Protein AF-A0A1Y1Y198-F1 (afdb_monomer_lite)

Sequence (256 aa):
MQSLLALSQEIVDHVCQSLSLPDIIHLALTSRQLYLAVSGSSCWNKVRLTIPQFQVTVSPLSPEYQCSQIDASLAQAFRRGLLANAAPRIRELSFDNTEVTPRCLDVVFEKCTQLRSLSLLHCPQIDIVGLVSFFQKSRAKKRTTLPELHTLRFFGHPTEGEVRRRYAGYVSWLLPALRNALVRYTGNPHFHLDILSEHQSSPALYCRNCGEGRCQECYAGYSIRPIWCDTCQAYENICDHCVPPPVQHYGCLKSS

Secondary structure (DSSP, 8-state):
---GGG--HHHHHHHHHHS-HHHHHHHHHT-HHHHHHHHHSGGGGEEE---TT------S--HHHHHHHHHHHHHHHHHSSHHHHHGGG--EEE-TTS---HHHHHHHHHH-TT--EEEETT-TT--HHHHHHHHHHHHHT--S------EEEE--SS-HHHHHHHTTTTHHHHHHHHHHHHHHHH--TT-EEEE--S--SSPPPB-TTT--B--TTSSTT--EEEEEETTTTEEEEEETTT-PTT---GGG----

pLDDT: mean 72.31, std 14.88, range [32.56, 93.31]

Structure (mmCIF, N/CA/C/O backbone):
data_AF-A0A1Y1Y198-F1
#
_entry.id   AF-A0A1Y1Y198-F1
#
loop_
_atom_site.group_PDB
_atom_site.id
_atom_site.type_symbol
_atom_site.label_atom_id
_atom_site.label_alt_id
_atom_site.label_comp_id
_atom_site.label_asym_id
_atom_site.label_entity_id
_atom_site.label_seq_id
_atom_site.pdbx_PDB_ins_code
_atom_site.Cartn_x
_atom_site.Cartn_y
_atom_site.Cartn_z
_atom_site.occupancy
_atom_site.B_iso_or_equiv
_atom_site.auth_seq_id
_atom_site.auth_comp_id
_atom_site.auth_asym_id
_atom_site.auth_atom_id
_atom_site.pdbx_PDB_model_num
ATOM 1 N N . MET A 1 1 ? -15.966 -16.532 34.625 1.00 54.34 1 MET A N 1
ATOM 2 C CA . MET A 1 1 ? -15.293 -16.032 33.406 1.00 54.34 1 MET A CA 1
ATOM 3 C C . MET A 1 1 ? -15.272 -14.516 33.485 1.00 54.34 1 MET A C 1
ATOM 5 O O . MET A 1 1 ? -16.337 -13.935 33.645 1.00 54.34 1 MET A O 1
ATOM 9 N N . GLN A 1 2 ? -14.098 -13.881 33.471 1.00 66.81 2 GLN A N 1
ATOM 10 C CA . GLN A 1 2 ? -14.034 -12.420 33.364 1.00 66.81 2 GLN A CA 1
ATOM 11 C C . GLN A 1 2 ? -14.522 -12.010 31.971 1.00 66.81 2 GLN A C 1
ATOM 13 O O . GLN A 1 2 ? -14.196 -12.662 30.980 1.00 66.81 2 GLN A O 1
ATOM 18 N N . SER A 1 3 ? -15.359 -10.976 31.910 1.00 83.12 3 SER A N 1
ATOM 19 C CA . SER A 1 3 ? -15.882 -10.472 30.644 1.00 83.12 3 SER A CA 1
ATOM 20 C C . SER A 1 3 ? -14.742 -9.861 29.829 1.00 83.12 3 SER A C 1
ATOM 22 O O . SER A 1 3 ? -14.027 -9.000 30.338 1.00 83.12 3 SER A O 1
ATOM 24 N N . LEU A 1 4 ? -14.612 -10.247 28.555 1.00 74.44 4 LEU A N 1
ATOM 25 C CA . LEU A 1 4 ? -13.706 -9.611 27.579 1.00 74.44 4 LEU A CA 1
ATOM 26 C C . LEU A 1 4 ? -13.925 -8.091 27.469 1.00 74.44 4 LEU A C 1
ATOM 28 O O . LEU A 1 4 ? -13.064 -7.360 26.995 1.00 74.44 4 LEU A O 1
ATOM 32 N N . LEU A 1 5 ? -15.076 -7.610 27.937 1.00 76.62 5 LEU A N 1
ATOM 33 C CA . LEU A 1 5 ? -15.451 -6.202 27.969 1.00 76.62 5 LEU A CA 1
ATOM 34 C C . LEU A 1 5 ? -14.725 -5.396 29.062 1.00 76.62 5 LEU A C 1
ATOM 36 O O . LEU A 1 5 ? -14.788 -4.172 29.046 1.00 76.62 5 LEU A O 1
ATOM 40 N N . ALA A 1 6 ? -14.046 -6.061 30.003 1.00 88.38 6 ALA A N 1
ATOM 41 C CA . ALA A 1 6 ? -13.262 -5.423 31.064 1.00 88.38 6 ALA A CA 1
ATOM 42 C C . ALA A 1 6 ? -11.767 -5.279 30.716 1.00 88.38 6 ALA A C 1
ATOM 44 O O . ALA A 1 6 ? -10.972 -4.898 31.575 1.00 88.38 6 ALA A O 1
ATOM 45 N N . LEU A 1 7 ? -11.367 -5.614 29.484 1.00 88.56 7 LEU A N 1
ATOM 46 C CA . LEU A 1 7 ? -9.981 -5.481 29.046 1.00 88.56 7 LEU A CA 1
ATOM 47 C C . LEU A 1 7 ? -9.575 -4.005 28.955 1.00 88.56 7 LEU A C 1
ATOM 49 O O . LEU A 1 7 ? -10.325 -3.170 28.448 1.00 88.56 7 LEU A O 1
ATOM 53 N N . SER A 1 8 ? -8.365 -3.690 29.418 1.00 93.31 8 SER A N 1
ATOM 54 C CA . SER A 1 8 ? -7.772 -2.370 29.205 1.00 93.31 8 SER A CA 1
ATOM 55 C C . SER A 1 8 ? -7.458 -2.155 27.721 1.00 93.31 8 SER A C 1
ATOM 57 O O . SER A 1 8 ? -7.222 -3.110 26.974 1.00 93.31 8 SER A O 1
ATOM 59 N N . GLN A 1 9 ? -7.409 -0.890 27.292 1.00 90.31 9 GLN A N 1
ATOM 60 C CA . GLN A 1 9 ? -7.066 -0.541 25.909 1.00 90.31 9 GLN A CA 1
ATOM 61 C C . GLN A 1 9 ? -5.689 -1.090 25.501 1.00 90.31 9 GLN A C 1
ATOM 63 O O . GLN A 1 9 ? -5.518 -1.525 24.369 1.00 90.31 9 GLN A O 1
ATOM 68 N N . GLU A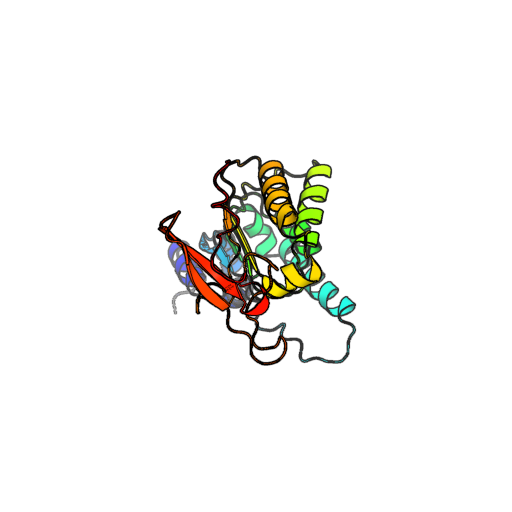 1 10 ? -4.731 -1.143 26.429 1.00 91.75 10 GLU A N 1
ATOM 69 C CA . GLU A 1 10 ? -3.397 -1.712 26.194 1.00 91.75 10 GLU A CA 1
ATOM 70 C C . GLU A 1 10 ? -3.452 -3.198 25.815 1.00 91.75 10 GLU A C 1
ATOM 72 O O . GLU A 1 10 ? -2.758 -3.628 24.895 1.00 91.75 10 GLU A O 1
ATOM 77 N N . ILE A 1 11 ? -4.309 -3.985 26.475 1.00 91.25 11 ILE A N 1
ATOM 78 C CA . ILE A 1 11 ? -4.470 -5.408 26.151 1.00 91.25 11 ILE A CA 1
ATOM 79 C C . ILE A 1 11 ? -5.160 -5.564 24.794 1.00 91.25 11 ILE A C 1
ATOM 81 O O . ILE A 1 11 ? -4.746 -6.399 23.993 1.00 91.25 11 ILE A O 1
ATOM 85 N N . VAL A 1 12 ? -6.180 -4.746 24.508 1.00 89.00 12 VAL A N 1
ATOM 86 C CA . VAL A 1 12 ? -6.853 -4.744 23.197 1.00 89.00 12 VAL A CA 1
ATOM 87 C C . VAL A 1 12 ? -5.857 -4.428 22.083 1.00 89.00 12 VAL A C 1
ATOM 89 O O . VAL A 1 12 ? -5.836 -5.130 21.074 1.00 89.00 12 VAL A O 1
ATOM 92 N N . ASP A 1 13 ? -4.999 -3.427 22.278 1.00 87.25 13 ASP A N 1
ATOM 93 C CA . ASP A 1 13 ? -3.946 -3.064 21.331 1.00 87.25 13 ASP A CA 1
ATOM 94 C C . ASP A 1 13 ? -2.967 -4.226 21.120 1.00 87.25 13 ASP A C 1
ATOM 96 O O . ASP A 1 13 ? -2.661 -4.565 19.974 1.00 87.25 13 ASP A O 1
ATOM 100 N N . HIS A 1 14 ? -2.531 -4.885 22.198 1.00 87.75 14 HIS A N 1
ATOM 101 C CA . HIS A 1 14 ? -1.600 -6.008 22.112 1.00 87.75 14 HIS A CA 1
ATOM 102 C C . HIS A 1 14 ? -2.205 -7.223 21.389 1.00 87.75 14 HIS A C 1
ATOM 104 O O . HIS A 1 14 ? -1.517 -7.865 20.592 1.00 87.75 14 HIS A O 1
ATOM 110 N N . VAL A 1 15 ? -3.490 -7.511 21.620 1.00 87.44 15 VAL A N 1
ATOM 111 C CA . VAL A 1 15 ? -4.230 -8.559 20.901 1.00 87.44 15 VAL A CA 1
ATOM 112 C C . VAL A 1 15 ? -4.396 -8.183 19.431 1.00 87.44 15 VAL A C 1
ATOM 114 O O . VAL A 1 15 ? -4.137 -8.998 18.558 1.00 87.44 15 VAL A O 1
ATOM 117 N N . CYS A 1 16 ? -4.771 -6.943 19.114 1.00 85.62 16 CYS A N 1
ATOM 118 C CA . CYS A 1 16 ? -4.945 -6.537 17.719 1.00 85.62 16 CYS A CA 1
ATOM 119 C C . CYS A 1 16 ? -3.632 -6.594 16.926 1.00 85.62 16 CYS A C 1
ATOM 121 O O . CYS A 1 16 ? -3.652 -6.907 15.743 1.00 85.62 16 CYS A O 1
ATOM 123 N N . GLN A 1 17 ? -2.485 -6.339 17.560 1.00 85.31 17 GLN A N 1
ATOM 124 C CA . GLN A 1 17 ? -1.175 -6.447 16.909 1.00 85.31 17 GLN A CA 1
ATOM 125 C C . GLN A 1 17 ? -0.781 -7.886 16.539 1.00 85.31 17 GLN A C 1
ATOM 127 O O . GLN A 1 17 ? 0.053 -8.064 15.652 1.00 85.31 17 GLN A O 1
ATOM 132 N N . SER A 1 18 ? -1.349 -8.902 17.198 1.00 85.19 18 SER A N 1
ATOM 133 C CA . SER A 1 18 ? -1.086 -10.314 16.885 1.00 85.19 18 SER A CA 1
ATOM 134 C C . SER A 1 18 ? -2.083 -10.920 15.895 1.00 85.19 18 SER A C 1
ATOM 136 O O . SER A 1 18 ? -1.858 -12.027 15.407 1.00 85.19 18 SER A O 1
ATOM 138 N N . LEU A 1 19 ? -3.166 -10.205 15.582 1.00 81.25 19 LEU A N 1
ATOM 139 C CA . LEU A 1 19 ? -4.240 -10.664 14.709 1.00 81.25 19 LEU A CA 1
ATOM 140 C C . LEU A 1 19 ? -4.067 -10.170 13.269 1.00 81.25 19 LEU A C 1
ATOM 142 O O . LEU A 1 19 ? -3.530 -9.091 13.010 1.00 81.25 19 LEU A O 1
ATOM 146 N N . SER A 1 20 ? -4.566 -10.952 12.308 1.00 78.12 20 SER A N 1
ATOM 147 C CA . SER A 1 20 ? -4.692 -10.481 10.929 1.00 78.12 20 SER A CA 1
ATOM 148 C C . SER A 1 20 ? -5.812 -9.441 10.824 1.00 78.12 20 SER A C 1
ATOM 150 O O . SER A 1 20 ? -6.724 -9.408 11.648 1.00 78.12 20 SER A O 1
ATOM 152 N N . LEU A 1 21 ? -5.794 -8.585 9.799 1.00 74.56 21 LEU A N 1
ATOM 153 C CA . LEU A 1 21 ? -6.854 -7.587 9.640 1.00 74.56 21 LEU A CA 1
ATOM 154 C C . LEU A 1 21 ? -8.271 -8.199 9.542 1.00 74.56 21 LEU A C 1
ATOM 156 O O . LEU A 1 21 ? -9.171 -7.657 10.189 1.00 74.56 21 LEU A O 1
ATOM 160 N N . PRO A 1 22 ? -8.504 -9.309 8.809 1.00 70.75 22 PRO A N 1
ATOM 161 C CA . PRO A 1 22 ? -9.776 -10.026 8.877 1.00 70.75 22 PRO A CA 1
ATOM 162 C C . PRO A 1 22 ? -10.177 -10.403 10.307 1.00 70.75 22 PRO A C 1
ATOM 164 O O . PRO A 1 22 ? -11.319 -10.164 10.696 1.00 70.75 22 PRO A O 1
ATOM 167 N N . ASP A 1 23 ? -9.241 -10.909 11.112 1.00 79.75 23 ASP A N 1
ATOM 168 C CA . ASP A 1 23 ? -9.509 -11.307 12.499 1.00 79.75 23 ASP A CA 1
ATOM 169 C C . ASP A 1 23 ? -9.814 -10.101 13.396 1.00 79.75 23 ASP A C 1
ATOM 171 O O . ASP A 1 23 ? -10.716 -10.170 14.226 1.00 79.75 23 ASP A O 1
ATOM 175 N N . ILE A 1 24 ? -9.128 -8.968 13.199 1.00 79.12 24 ILE A N 1
ATOM 176 C CA . ILE A 1 24 ? -9.417 -7.704 13.901 1.00 79.12 24 ILE A CA 1
ATOM 177 C C . ILE A 1 24 ? -10.834 -7.224 13.567 1.00 79.12 24 ILE A C 1
ATOM 179 O O . ILE A 1 24 ? -11.577 -6.798 14.453 1.00 79.12 24 ILE A O 1
ATOM 183 N N . ILE A 1 25 ? -11.230 -7.302 12.293 1.00 74.44 25 ILE A N 1
ATOM 184 C CA . ILE A 1 25 ? -12.582 -6.941 11.856 1.00 74.44 25 ILE A CA 1
ATOM 185 C C . ILE A 1 25 ? -13.603 -7.893 12.484 1.00 74.44 25 ILE A C 1
ATOM 187 O O . ILE A 1 25 ? -14.586 -7.425 13.057 1.00 74.44 25 ILE A O 1
ATOM 191 N N . HIS A 1 26 ? -13.369 -9.206 12.434 1.00 74.56 26 HIS A N 1
ATOM 192 C CA . HIS A 1 26 ? -14.242 -10.191 13.070 1.00 74.56 26 HIS A CA 1
ATOM 193 C C . HIS A 1 26 ? -14.381 -9.935 14.572 1.00 74.56 26 HIS A C 1
ATOM 195 O O . HIS A 1 26 ? -15.505 -9.879 15.070 1.00 74.56 26 HIS A O 1
ATOM 201 N N . LEU A 1 27 ? -13.271 -9.690 15.273 1.00 80.25 27 LEU A N 1
ATOM 202 C CA . LEU A 1 27 ? -13.248 -9.339 16.691 1.00 80.25 27 LEU A CA 1
ATOM 203 C C . LEU A 1 27 ? -14.089 -8.088 16.967 1.00 80.25 27 LEU A C 1
ATOM 205 O O . LEU A 1 27 ? -14.939 -8.105 17.857 1.00 80.25 27 LEU A O 1
ATOM 209 N N . ALA A 1 28 ? -13.911 -7.026 16.180 1.00 78.56 28 ALA A N 1
ATOM 210 C CA . ALA A 1 28 ? -14.682 -5.794 16.316 1.00 78.56 28 ALA A CA 1
ATOM 211 C C . ALA A 1 28 ? -16.188 -6.014 16.095 1.00 78.56 28 ALA A C 1
ATOM 213 O O . ALA A 1 28 ? -17.005 -5.360 16.738 1.00 78.56 28 ALA A O 1
ATOM 214 N N . LEU A 1 29 ? -16.575 -6.942 15.219 1.00 78.38 29 LEU A N 1
ATOM 215 C CA . LEU A 1 29 ? -17.979 -7.248 14.936 1.00 78.38 29 LEU A CA 1
ATOM 216 C C . LEU A 1 29 ? -18.655 -8.103 16.019 1.00 78.38 29 LEU A C 1
ATOM 218 O O . LEU A 1 29 ? -19.883 -8.145 16.062 1.00 78.38 29 LEU A O 1
ATOM 222 N N . THR A 1 30 ? -17.898 -8.744 16.917 1.00 81.38 30 THR A N 1
ATOM 223 C CA . THR A 1 30 ? -18.487 -9.564 17.995 1.00 81.38 30 THR A CA 1
ATOM 224 C C . THR A 1 30 ? -19.269 -8.748 19.027 1.00 81.38 30 THR A C 1
ATOM 226 O O . THR A 1 30 ? -20.206 -9.266 19.633 1.00 81.38 30 THR A O 1
ATOM 229 N N . SER A 1 31 ? -18.918 -7.474 19.251 1.00 87.75 31 SER A N 1
ATOM 230 C CA . SER A 1 31 ? -19.667 -6.594 20.154 1.00 87.75 31 SER A CA 1
ATOM 231 C C . SER A 1 31 ? -19.412 -5.110 19.888 1.00 87.75 31 SER A C 1
ATOM 233 O O . SER A 1 31 ? -18.332 -4.706 19.464 1.00 87.75 31 SER A O 1
ATOM 235 N N . ARG A 1 32 ? -20.387 -4.258 20.232 1.00 81.12 32 ARG A N 1
ATOM 236 C CA . ARG A 1 32 ? -20.261 -2.796 20.102 1.00 81.12 32 ARG A CA 1
ATOM 237 C C . ARG A 1 32 ? -19.111 -2.215 20.933 1.00 81.12 32 ARG A C 1
ATOM 239 O O . ARG A 1 32 ? -18.477 -1.259 20.501 1.00 81.12 32 ARG A O 1
ATOM 246 N N . GLN A 1 33 ? -18.856 -2.749 22.125 1.00 84.25 33 GLN A N 1
ATOM 247 C CA . GLN A 1 33 ? -17.763 -2.265 22.973 1.00 84.25 33 GLN A CA 1
ATOM 248 C C . GLN A 1 33 ? -16.398 -2.625 22.387 1.00 84.25 33 GLN A C 1
ATOM 250 O O . GLN A 1 33 ? -15.539 -1.750 22.317 1.00 84.25 33 GLN A O 1
ATOM 255 N N . LEU A 1 34 ? -16.225 -3.854 21.883 1.00 83.88 34 LEU A N 1
ATOM 256 C CA . LEU A 1 34 ? -15.006 -4.233 21.165 1.00 83.88 34 LEU A CA 1
ATOM 257 C C . LEU A 1 34 ? -14.841 -3.415 19.886 1.00 83.88 34 LEU A C 1
ATOM 259 O O . LEU A 1 34 ? -13.746 -2.934 19.637 1.00 83.88 34 LEU A O 1
ATOM 263 N N . TYR A 1 35 ? -15.910 -3.154 19.129 1.00 82.75 35 TYR A N 1
ATOM 264 C CA . TYR A 1 35 ? -15.858 -2.234 17.989 1.00 82.75 35 TYR A CA 1
ATOM 265 C C . TYR A 1 35 ? -15.289 -0.863 18.378 1.00 82.75 35 TYR A C 1
ATOM 267 O O . TYR A 1 35 ? -14.390 -0.358 17.710 1.00 82.75 35 TYR A O 1
ATOM 275 N N . LEU A 1 36 ? -15.786 -0.264 19.466 1.00 83.12 36 LEU A N 1
ATOM 276 C CA . LEU A 1 36 ? -15.325 1.047 19.927 1.00 83.12 36 LEU A CA 1
ATOM 277 C C . LEU A 1 36 ? -13.866 0.998 20.404 1.00 83.12 36 LEU A C 1
ATOM 279 O O . LEU A 1 36 ? -13.066 1.819 19.956 1.00 83.12 36 LEU A O 1
ATOM 283 N N . ALA A 1 37 ? -13.510 0.017 21.236 1.00 85.44 37 ALA A N 1
ATOM 284 C CA . ALA A 1 37 ? -12.149 -0.163 21.744 1.00 85.44 37 ALA A CA 1
ATOM 285 C C . ALA A 1 37 ? -11.147 -0.414 20.608 1.00 85.44 37 ALA A C 1
ATOM 287 O O . ALA A 1 37 ? -10.113 0.247 20.518 1.00 85.44 37 ALA A O 1
ATOM 288 N N . VAL A 1 38 ? -11.490 -1.306 19.676 1.00 85.88 38 VAL A N 1
ATOM 289 C CA . VAL A 1 38 ? -10.680 -1.585 18.492 1.00 85.88 38 VAL A CA 1
ATOM 290 C C . VAL A 1 38 ? -10.587 -0.335 17.621 1.00 85.88 38 VAL A C 1
ATOM 292 O O . VAL A 1 38 ? -9.486 0.028 17.244 1.00 85.88 38 VAL A O 1
ATOM 295 N N . SER A 1 39 ? -11.673 0.397 17.346 1.00 80.00 39 SER A N 1
ATOM 296 C CA . SER A 1 39 ? -11.616 1.628 16.530 1.00 80.00 39 SER A CA 1
ATOM 297 C C . SER A 1 39 ? -10.719 2.724 17.125 1.00 80.00 39 SER A C 1
ATOM 299 O O . SER A 1 39 ? -10.132 3.521 16.392 1.00 80.00 39 SER A O 1
ATOM 301 N N . GLY A 1 40 ? -10.594 2.752 18.456 1.00 82.31 40 GLY A N 1
ATOM 302 C CA . GLY A 1 40 ? -9.721 3.662 19.193 1.00 82.31 40 GLY A CA 1
ATOM 303 C C . GLY A 1 40 ? -8.259 3.211 19.277 1.00 82.31 40 GLY A C 1
ATOM 304 O O . GLY A 1 40 ? -7.418 4.020 19.666 1.00 82.31 40 GLY A O 1
ATOM 305 N N . SER A 1 41 ? -7.968 1.966 18.899 1.00 85.81 41 SER A N 1
ATOM 306 C CA . SER A 1 41 ? -6.682 1.295 19.090 1.00 85.81 41 SER A CA 1
ATOM 307 C C . SER A 1 41 ? -5.539 1.902 18.279 1.00 85.81 41 SER A C 1
ATOM 309 O O . SER A 1 41 ? -5.726 2.416 17.173 1.00 85.81 41 SER A O 1
ATOM 311 N N . SER A 1 42 ? -4.318 1.779 18.802 1.00 84.62 42 SER A N 1
ATOM 312 C CA . SER A 1 42 ? -3.094 2.104 18.063 1.00 84.62 42 SER A CA 1
ATOM 313 C C . SER A 1 42 ? -2.736 1.079 16.978 1.00 84.62 42 SER A C 1
ATOM 315 O O . SER A 1 42 ? -1.882 1.368 16.136 1.00 84.62 42 SER A O 1
ATOM 317 N N . CYS A 1 43 ? -3.394 -0.089 16.936 1.00 81.31 43 CYS A N 1
ATOM 318 C CA . CYS A 1 43 ? -3.140 -1.111 15.912 1.00 81.31 43 CYS A CA 1
ATOM 319 C C . CYS A 1 43 ? -3.378 -0.596 14.481 1.00 81.31 43 CYS A C 1
ATOM 321 O O . CYS A 1 43 ? -2.722 -1.041 13.544 1.00 81.31 43 CYS A O 1
ATOM 323 N N . TRP A 1 44 ? -4.226 0.424 14.315 1.00 82.31 44 TRP A N 1
ATOM 324 C CA . TRP A 1 44 ? -4.482 1.077 13.029 1.00 82.31 44 TRP A CA 1
ATOM 325 C C . TRP A 1 44 ? -3.318 1.911 12.499 1.00 82.31 44 TRP A C 1
ATOM 327 O O . TRP A 1 44 ? -3.337 2.294 11.333 1.00 82.31 44 TRP A O 1
ATOM 337 N N . ASN A 1 45 ? -2.288 2.187 13.304 1.00 76.81 45 ASN A N 1
ATOM 338 C CA . ASN A 1 45 ? -1.111 2.918 12.830 1.00 76.81 45 ASN A CA 1
ATOM 339 C C . ASN A 1 45 ? -0.420 2.181 11.675 1.00 76.81 45 ASN A C 1
ATOM 341 O O . ASN A 1 45 ? 0.139 2.826 10.785 1.00 76.81 45 ASN A O 1
ATOM 345 N N . LYS A 1 46 ? -0.491 0.844 11.684 1.00 79.25 46 LYS A N 1
ATOM 346 C CA . LYS A 1 46 ? 0.085 -0.029 10.670 1.00 79.25 46 LYS A CA 1
ATOM 347 C C . LYS A 1 46 ? -0.919 -1.095 10.262 1.00 79.25 46 LYS A C 1
ATOM 349 O O . LYS A 1 46 ? -1.122 -2.075 10.969 1.00 79.25 46 LYS A O 1
ATOM 354 N N . VAL A 1 47 ? -1.515 -0.916 9.090 1.00 78.56 47 VAL A N 1
ATOM 355 C CA . VAL A 1 47 ? -2.531 -1.825 8.562 1.00 78.56 47 VAL A CA 1
ATOM 356 C C . VAL A 1 47 ? -1.971 -2.572 7.365 1.00 78.56 47 VAL A C 1
ATOM 358 O O . VAL A 1 47 ? -1.583 -1.979 6.357 1.00 78.56 47 VAL A O 1
ATOM 361 N N . ARG A 1 48 ? -1.971 -3.902 7.459 1.00 75.31 48 ARG A N 1
ATOM 362 C CA . ARG A 1 48 ? -1.699 -4.780 6.323 1.00 75.31 48 ARG A CA 1
ATOM 363 C C . ARG A 1 48 ? -3.015 -5.355 5.819 1.00 75.31 48 ARG A C 1
ATOM 365 O O . ARG A 1 48 ? -3.620 -6.198 6.477 1.00 75.31 48 ARG A O 1
ATOM 372 N N . LEU A 1 49 ? -3.461 -4.891 4.658 1.00 70.38 49 LEU A N 1
ATOM 373 C CA . LEU A 1 49 ? -4.597 -5.461 3.943 1.00 70.38 49 LEU A CA 1
ATOM 374 C C . LEU A 1 49 ? -4.086 -6.646 3.126 1.00 70.38 49 LEU A C 1
ATOM 376 O O . LEU A 1 49 ? -3.829 -6.538 1.934 1.00 70.38 49 LEU A O 1
ATOM 380 N N . THR A 1 50 ? -3.916 -7.787 3.789 1.00 58.88 50 THR A N 1
ATOM 381 C CA . THR A 1 50 ? -3.791 -9.063 3.085 1.00 58.88 50 THR A CA 1
ATOM 382 C C . THR A 1 50 ? -5.210 -9.547 2.826 1.00 58.88 50 THR A C 1
ATOM 384 O O . THR A 1 50 ? -5.953 -9.792 3.775 1.00 58.88 50 THR A O 1
ATOM 387 N N . ILE A 1 51 ? -5.613 -9.648 1.560 1.00 58.84 51 ILE A N 1
ATOM 388 C CA . ILE A 1 51 ? -6.908 -10.221 1.166 1.00 58.84 51 ILE A CA 1
ATOM 389 C C . ILE A 1 51 ? -6.627 -11.625 0.604 1.00 58.84 51 ILE A C 1
ATOM 391 O O . ILE A 1 51 ? -6.631 -11.808 -0.610 1.00 58.84 51 ILE A O 1
ATOM 395 N N . PRO A 1 52 ? -6.331 -12.633 1.455 1.00 43.97 52 PRO A N 1
ATOM 396 C CA . PRO A 1 52 ? -5.906 -13.954 0.988 1.00 43.97 52 PRO A CA 1
ATOM 397 C C . PRO A 1 52 ? -7.023 -14.732 0.274 1.00 43.97 52 PRO A C 1
ATOM 399 O O . PRO A 1 52 ? -6.737 -15.699 -0.421 1.00 43.97 52 PRO A O 1
ATOM 402 N N . GLN A 1 53 ? -8.289 -14.321 0.425 1.00 44.84 53 GLN A N 1
ATOM 403 C CA . GLN A 1 53 ? -9.455 -15.041 -0.106 1.00 44.84 53 GLN A CA 1
ATOM 404 C C . GLN A 1 53 ? -10.023 -14.476 -1.417 1.00 44.84 53 GLN A C 1
ATOM 406 O O . GLN A 1 53 ? -11.030 -14.981 -1.899 1.00 44.84 53 GLN A O 1
ATOM 411 N N . PHE A 1 54 ? -9.378 -13.482 -2.034 1.00 43.59 54 PHE A N 1
ATOM 412 C CA . PHE A 1 54 ? -9.669 -13.110 -3.427 1.00 43.59 54 PHE A CA 1
ATOM 413 C C . PHE A 1 54 ? -8.693 -13.773 -4.406 1.00 43.59 54 PHE A C 1
ATOM 415 O O . PHE A 1 54 ? -8.435 -13.255 -5.485 1.00 43.59 54 PHE A O 1
ATOM 422 N N . GLN A 1 55 ? -8.188 -14.970 -4.081 1.00 39.25 55 GLN A N 1
ATOM 423 C CA . GLN A 1 55 ? -7.880 -15.916 -5.150 1.00 39.25 55 GLN A CA 1
ATOM 424 C C . GLN A 1 55 ? -9.220 -16.316 -5.760 1.00 39.25 55 GLN A C 1
ATOM 426 O O . GLN A 1 55 ? -9.854 -17.276 -5.322 1.00 39.25 55 GLN A O 1
ATOM 431 N N . VAL A 1 56 ? -9.702 -15.504 -6.702 1.00 36.88 56 VAL A N 1
ATOM 432 C CA . VAL A 1 56 ? -10.895 -15.820 -7.472 1.00 36.88 56 VAL A CA 1
ATOM 433 C C . VAL A 1 56 ? -10.604 -17.162 -8.121 1.00 36.88 56 VAL A C 1
ATOM 435 O O . VAL A 1 56 ? -9.774 -17.271 -9.022 1.00 36.88 56 VAL A O 1
ATOM 438 N N . THR A 1 57 ? -11.251 -18.214 -7.621 1.00 32.56 57 THR A N 1
ATOM 439 C CA . THR A 1 57 ? -11.391 -19.457 -8.368 1.00 32.56 57 THR A CA 1
ATOM 440 C C . THR A 1 57 ? -11.994 -19.016 -9.682 1.00 32.56 57 THR A C 1
ATOM 442 O O . THR A 1 57 ? -13.106 -18.489 -9.684 1.00 32.56 57 THR A O 1
ATOM 445 N N . VAL A 1 58 ? -11.194 -19.092 -10.746 1.00 36.84 58 VAL A N 1
ATOM 446 C CA . VAL A 1 58 ? -11.444 -18.468 -12.045 1.00 36.84 58 VAL A CA 1
ATOM 447 C C . VAL A 1 58 ? -12.713 -19.070 -12.646 1.00 36.84 58 VAL A C 1
ATOM 449 O O . VAL A 1 58 ? -12.677 -19.960 -13.485 1.00 36.84 58 VAL A O 1
ATOM 452 N N . SER A 1 59 ? -13.869 -18.615 -12.178 1.00 45.72 59 SER A N 1
ATOM 453 C CA . SER A 1 59 ? -15.096 -18.667 -12.946 1.00 45.72 59 SER A CA 1
ATOM 454 C C . SER A 1 59 ? -14.924 -17.631 -14.054 1.00 45.72 59 SER A C 1
ATOM 456 O O . SER A 1 59 ? -14.394 -16.551 -13.775 1.00 45.72 59 SER A O 1
ATOM 458 N N . PRO A 1 60 ? -15.321 -17.933 -15.300 1.00 41.38 60 PRO A N 1
ATOM 459 C CA . PRO A 1 60 ? -14.978 -17.159 -16.494 1.00 41.38 60 PRO A CA 1
ATOM 460 C C . PRO A 1 60 ? -15.794 -15.857 -16.597 1.00 41.38 60 PRO A C 1
ATOM 462 O O . PRO A 1 60 ? -16.447 -15.584 -17.600 1.00 41.38 60 PRO A O 1
ATOM 465 N N . LEU A 1 61 ? -15.798 -15.052 -15.538 1.00 53.38 61 LEU A N 1
ATOM 466 C CA . LEU A 1 61 ? -16.279 -13.679 -15.553 1.00 53.38 61 LEU A CA 1
ATOM 467 C C . LEU A 1 61 ? -15.164 -12.786 -16.095 1.00 53.38 61 LEU A C 1
ATOM 469 O O . LEU A 1 61 ? -13.986 -13.025 -15.831 1.00 53.38 61 LEU A O 1
ATOM 473 N N . SER A 1 62 ? -15.533 -11.763 -16.867 1.00 63.25 62 SER A N 1
ATOM 474 C CA . SER A 1 62 ? -14.550 -10.861 -17.462 1.00 63.25 62 SER A CA 1
ATOM 475 C C . SER A 1 62 ? -13.712 -10.166 -16.369 1.00 63.25 62 SER A C 1
ATOM 477 O O . SER A 1 62 ? -14.256 -9.777 -15.329 1.00 63.25 62 SER A O 1
ATOM 479 N N . PRO A 1 63 ? -12.398 -9.972 -16.583 1.00 58.78 63 PRO A N 1
ATOM 480 C CA . PRO A 1 63 ? -11.501 -9.333 -15.610 1.00 58.78 63 PRO A CA 1
ATOM 481 C C . PRO A 1 63 ? -11.939 -7.909 -15.217 1.00 58.78 63 PRO A C 1
ATOM 483 O O . PRO A 1 63 ? -11.671 -7.451 -14.107 1.00 58.78 63 PRO A O 1
ATOM 486 N N . GLU A 1 64 ? -12.690 -7.227 -16.087 1.00 62.59 64 GLU A N 1
ATOM 487 C CA . GLU A 1 64 ? -13.291 -5.918 -15.804 1.00 62.59 64 GLU A CA 1
ATOM 488 C C . GLU A 1 64 ? -14.327 -5.969 -14.668 1.00 62.59 64 GLU A C 1
ATOM 490 O O . GLU A 1 64 ? -14.430 -5.028 -13.877 1.00 62.59 64 GLU A O 1
ATOM 495 N N . TYR A 1 65 ? -15.077 -7.071 -14.544 1.00 63.69 65 TYR A N 1
ATOM 496 C CA . TYR A 1 65 ? -16.097 -7.225 -13.506 1.00 63.69 65 TYR A CA 1
ATOM 497 C C . TYR A 1 65 ? -15.471 -7.434 -12.120 1.00 63.69 65 TYR A C 1
ATOM 499 O O . TYR A 1 65 ? -15.926 -6.842 -11.140 1.00 63.69 65 TYR A O 1
ATOM 507 N N . GLN A 1 66 ? -14.384 -8.205 -12.034 1.00 62.12 66 GLN A N 1
ATOM 508 C CA . GLN A 1 66 ? -13.712 -8.533 -10.768 1.00 62.12 66 GLN A CA 1
ATOM 509 C C . GLN A 1 66 ? -13.058 -7.300 -10.122 1.00 62.12 66 GLN A C 1
ATOM 511 O O . GLN A 1 66 ? -13.281 -7.034 -8.937 1.00 62.12 66 GLN A O 1
ATOM 516 N N . CYS A 1 67 ? -12.377 -6.466 -10.918 1.00 65.31 67 CYS A N 1
ATOM 517 C CA . CYS A 1 67 ? -11.799 -5.200 -10.445 1.00 65.31 67 CYS A CA 1
ATOM 518 C C . CYS A 1 67 ? -12.856 -4.286 -9.802 1.00 65.31 67 CYS A C 1
ATOM 520 O O . CYS A 1 67 ? -12.610 -3.646 -8.778 1.00 65.31 67 CYS A O 1
ATOM 522 N N . SER A 1 68 ? -14.068 -4.257 -10.368 1.00 70.75 68 SER A N 1
ATOM 523 C CA . SER A 1 68 ? -15.157 -3.413 -9.867 1.00 70.75 68 SER A CA 1
ATOM 524 C C . SER A 1 68 ? -15.664 -3.833 -8.480 1.00 70.75 6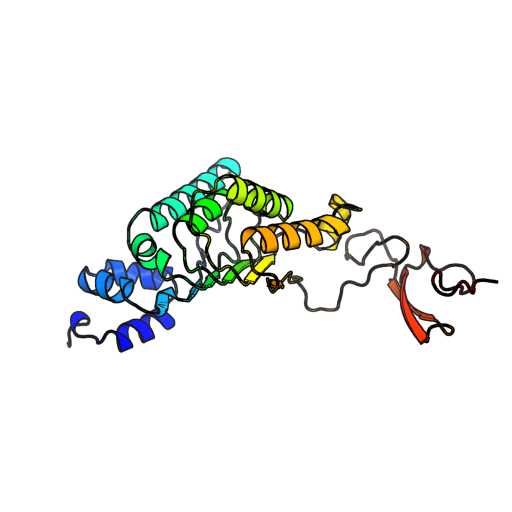8 SER A C 1
ATOM 526 O O . SER A 1 68 ? -16.074 -2.981 -7.690 1.00 70.75 68 SER A O 1
ATOM 528 N N . GLN A 1 69 ? -15.600 -5.127 -8.148 1.00 73.62 69 GLN A N 1
ATOM 529 C CA . GLN A 1 69 ? -16.083 -5.652 -6.872 1.00 73.62 69 GLN A CA 1
ATOM 530 C C . GLN A 1 69 ? -15.104 -5.367 -5.727 1.00 73.62 69 GLN A C 1
ATOM 532 O O . GLN A 1 69 ? -15.536 -5.036 -4.617 1.00 73.62 69 GLN A O 1
ATOM 537 N N . ILE A 1 70 ? -13.797 -5.453 -5.992 1.00 71.88 70 ILE A N 1
ATOM 538 C CA . ILE A 1 70 ? -12.748 -5.106 -5.022 1.00 71.88 70 ILE A CA 1
ATOM 539 C C . ILE A 1 70 ? -12.773 -3.604 -4.753 1.00 71.88 70 ILE A C 1
ATOM 541 O O . ILE A 1 70 ? -12.840 -3.202 -3.589 1.00 71.88 70 ILE A O 1
ATOM 545 N N . ASP A 1 71 ? -12.848 -2.788 -5.809 1.00 73.62 71 ASP A N 1
ATOM 546 C CA . ASP A 1 71 ? -13.052 -1.342 -5.698 1.00 73.62 71 ASP A CA 1
ATOM 547 C C . ASP A 1 71 ? -14.276 -1.013 -4.838 1.00 73.62 71 ASP A C 1
ATOM 549 O O . ASP A 1 71 ? -14.196 -0.191 -3.922 1.00 73.62 71 ASP A O 1
ATOM 553 N N . ALA A 1 72 ? -15.410 -1.671 -5.096 1.00 74.44 72 ALA A N 1
ATOM 554 C CA . ALA A 1 72 ? -16.645 -1.439 -4.357 1.00 74.44 72 ALA A CA 1
ATOM 555 C C . ALA A 1 72 ? -16.534 -1.860 -2.886 1.00 74.44 72 ALA A C 1
ATOM 557 O O . ALA A 1 72 ? -16.957 -1.108 -2.008 1.00 74.44 72 ALA A O 1
ATOM 558 N N . SER A 1 73 ? -15.937 -3.018 -2.604 1.00 77.62 73 SER A N 1
ATOM 559 C CA . SER A 1 73 ? -15.780 -3.550 -1.244 1.00 77.62 73 SER A CA 1
ATOM 560 C C . SER A 1 73 ? -14.832 -2.693 -0.411 1.00 77.62 73 SER A C 1
ATOM 562 O O . SER A 1 73 ? -15.133 -2.347 0.732 1.00 77.62 73 SER A O 1
ATOM 564 N N . LEU A 1 74 ? -13.710 -2.283 -1.000 1.00 77.75 74 LEU A N 1
ATOM 565 C CA . LEU A 1 74 ? -12.720 -1.430 -0.357 1.00 77.75 74 LEU A CA 1
ATOM 566 C C . LEU A 1 74 ? -13.279 -0.020 -0.149 1.00 77.75 74 LEU A C 1
ATOM 568 O O . LEU A 1 74 ? -13.224 0.509 0.962 1.00 77.75 74 LEU A O 1
ATOM 572 N N . ALA A 1 75 ? -13.929 0.558 -1.163 1.00 74.38 75 ALA A N 1
ATOM 573 C CA . ALA A 1 75 ? -14.634 1.826 -1.016 1.00 74.38 75 ALA A CA 1
ATOM 574 C C . ALA A 1 75 ? -15.734 1.744 0.050 1.00 74.38 75 ALA A C 1
ATOM 576 O O . ALA A 1 75 ? -15.899 2.678 0.830 1.00 74.38 75 ALA A O 1
ATOM 577 N N . GLN A 1 76 ? -16.474 0.637 0.125 1.00 77.25 76 GLN A N 1
ATOM 578 C CA . GLN A 1 76 ? -17.481 0.420 1.158 1.00 77.25 76 GLN A CA 1
ATOM 579 C C . GLN A 1 76 ? -16.847 0.345 2.548 1.00 77.25 76 GLN A C 1
ATOM 581 O O . GLN A 1 76 ? -17.375 0.972 3.465 1.00 77.25 76 GLN A O 1
ATOM 586 N N . ALA A 1 77 ? -15.712 -0.336 2.701 1.00 77.44 77 ALA A N 1
ATOM 587 C CA . ALA A 1 77 ? -14.996 -0.439 3.968 1.00 77.44 77 ALA A CA 1
ATOM 588 C C . ALA A 1 77 ? -14.452 0.922 4.449 1.00 77.44 77 ALA A C 1
ATOM 590 O O . ALA A 1 77 ? -14.560 1.260 5.626 1.00 77.44 77 ALA A O 1
ATOM 591 N N . PHE A 1 78 ? -13.944 1.757 3.539 1.00 76.62 78 PHE A N 1
ATOM 592 C CA . PHE A 1 78 ? -13.520 3.127 3.859 1.00 76.62 78 PHE A CA 1
ATOM 593 C C . PHE A 1 78 ? -14.686 4.113 4.034 1.00 76.62 78 PHE A C 1
ATOM 595 O O . PHE A 1 78 ? -14.534 5.136 4.700 1.00 76.62 78 PHE A O 1
ATOM 602 N N . ARG A 1 79 ? -15.859 3.839 3.449 1.00 75.75 79 ARG A N 1
ATOM 603 C CA . ARG A 1 79 ? -17.067 4.670 3.614 1.00 75.75 79 ARG A CA 1
ATOM 604 C C . ARG A 1 79 ? -17.876 4.309 4.853 1.00 75.75 79 ARG A C 1
ATOM 606 O O . ARG A 1 79 ? -18.618 5.155 5.346 1.00 75.75 79 ARG A O 1
ATOM 613 N N . ARG A 1 80 ? -17.810 3.061 5.317 1.00 73.19 80 ARG A N 1
ATOM 614 C CA . ARG A 1 80 ? -18.660 2.533 6.387 1.00 73.19 80 ARG A CA 1
ATOM 615 C C . ARG A 1 80 ? -17.860 1.628 7.317 1.00 73.19 80 ARG A C 1
ATOM 617 O O . ARG A 1 80 ? -17.128 0.756 6.871 1.00 73.19 80 ARG A O 1
ATOM 624 N N . GLY A 1 81 ? -18.093 1.765 8.619 1.00 72.44 81 GLY A N 1
ATOM 625 C CA . GLY A 1 81 ? -17.594 0.819 9.616 1.00 72.44 81 GLY A CA 1
ATOM 626 C C . GLY A 1 81 ? -16.227 1.181 10.194 1.00 72.44 81 GLY A C 1
ATOM 627 O O . GLY A 1 81 ? -15.933 2.345 10.444 1.00 72.44 81 GLY A O 1
ATOM 628 N N . LEU A 1 82 ? -15.440 0.157 10.524 1.00 67.50 82 LEU A N 1
ATOM 629 C CA . LEU A 1 82 ? -14.228 0.269 11.345 1.00 67.50 82 LEU A CA 1
ATOM 630 C C . LEU A 1 82 ? -13.108 1.046 10.632 1.00 67.50 82 LEU A C 1
ATOM 632 O O . LEU A 1 82 ? -12.500 1.932 11.226 1.00 67.50 82 LEU A O 1
ATOM 636 N N . LEU A 1 83 ? -12.905 0.780 9.337 1.00 76.12 83 LEU A N 1
ATOM 637 C CA . LEU A 1 83 ? -11.887 1.452 8.525 1.00 76.12 83 LEU A CA 1
ATOM 638 C C . LEU A 1 83 ? -12.216 2.927 8.273 1.00 76.12 83 LEU A C 1
ATOM 640 O O . LEU A 1 83 ? -11.300 3.736 8.245 1.00 76.12 83 LEU A O 1
ATOM 644 N N . ALA A 1 84 ? -13.492 3.310 8.180 1.00 78.62 84 ALA A N 1
ATOM 645 C CA . ALA A 1 84 ? -13.881 4.718 8.065 1.00 78.62 84 ALA A CA 1
ATOM 646 C C . ALA A 1 84 ? -13.436 5.551 9.285 1.00 78.62 84 ALA A C 1
ATOM 648 O O . ALA A 1 84 ? -12.942 6.666 9.127 1.00 78.62 84 ALA A O 1
ATOM 649 N N . ASN A 1 85 ? -13.566 4.990 10.492 1.00 78.88 85 ASN A N 1
ATOM 650 C CA . ASN A 1 85 ? -13.165 5.656 11.736 1.00 78.88 85 ASN A CA 1
ATOM 651 C C . ASN A 1 85 ? -11.651 5.594 11.973 1.00 78.88 85 ASN A C 1
ATOM 653 O O . ASN A 1 85 ? -11.071 6.527 12.528 1.00 78.88 85 ASN A O 1
ATOM 657 N N . ALA A 1 86 ? -11.013 4.503 11.549 1.00 82.56 86 ALA A N 1
ATOM 658 C CA . ALA A 1 86 ? -9.578 4.306 11.692 1.00 82.56 86 ALA A CA 1
ATOM 659 C C . ALA A 1 86 ? -8.754 5.058 10.635 1.00 82.56 86 ALA A C 1
ATOM 661 O O . ALA A 1 86 ? -7.616 5.426 10.916 1.00 82.56 86 ALA A O 1
ATOM 662 N N . ALA A 1 87 ? -9.310 5.316 9.445 1.00 87.19 87 ALA A N 1
ATOM 663 C CA . ALA A 1 87 ? -8.579 5.852 8.295 1.00 87.19 87 ALA A CA 1
ATOM 664 C C . ALA A 1 87 ? -7.727 7.096 8.602 1.00 87.19 87 ALA A C 1
ATOM 666 O O . ALA A 1 87 ? -6.547 7.076 8.251 1.00 87.19 87 ALA A O 1
ATOM 667 N N . PRO A 1 88 ? -8.216 8.124 9.328 1.00 89.19 88 PRO A N 1
ATOM 668 C CA . PRO A 1 88 ? -7.410 9.309 9.630 1.00 89.19 88 PRO A CA 1
ATOM 669 C C . PRO A 1 88 ? -6.157 9.028 10.473 1.00 89.19 88 PRO A C 1
ATOM 671 O O . PRO A 1 88 ? -5.293 9.892 10.575 1.00 89.19 88 PRO A O 1
ATOM 674 N N . ARG A 1 89 ? -6.062 7.850 11.105 1.00 87.94 89 ARG A N 1
ATOM 675 C CA . ARG A 1 89 ? -4.940 7.428 11.958 1.00 87.94 89 ARG A CA 1
ATOM 676 C C . ARG A 1 89 ? -3.967 6.488 11.248 1.00 87.94 89 ARG A C 1
ATOM 678 O O . ARG A 1 89 ? -2.896 6.217 11.784 1.00 87.94 89 ARG A O 1
ATOM 685 N N . ILE A 1 90 ? -4.322 5.983 10.066 1.00 90.38 90 ILE A N 1
ATOM 686 C CA . ILE A 1 90 ? -3.478 5.044 9.325 1.00 90.38 90 ILE A CA 1
ATOM 687 C C . ILE A 1 90 ? -2.241 5.784 8.815 1.00 90.38 90 ILE A C 1
ATOM 689 O O . ILE A 1 90 ? -2.353 6.714 8.016 1.00 90.38 90 ILE A O 1
ATOM 693 N N . ARG A 1 91 ? -1.059 5.346 9.266 1.00 92.69 91 ARG A N 1
ATOM 694 C CA . ARG A 1 91 ? 0.245 5.895 8.857 1.00 92.69 91 ARG A CA 1
ATOM 695 C C . ARG A 1 91 ? 0.987 4.971 7.909 1.00 92.69 91 ARG A C 1
ATOM 697 O O . ARG A 1 91 ? 1.700 5.447 7.035 1.00 92.69 91 ARG A O 1
ATOM 704 N N . GLU A 1 92 ? 0.813 3.668 8.056 1.00 91.31 92 GLU A N 1
ATOM 705 C CA . GLU A 1 92 ? 1.385 2.668 7.163 1.00 91.31 92 GLU A CA 1
ATOM 706 C C . GLU A 1 92 ? 0.263 1.786 6.621 1.00 91.31 92 GLU A C 1
ATOM 708 O O . GLU A 1 92 ? -0.493 1.194 7.394 1.00 91.31 92 GLU A O 1
ATOM 713 N N . LEU A 1 93 ? 0.159 1.697 5.296 1.00 91.06 93 LEU A N 1
ATOM 714 C CA . LEU A 1 93 ? -0.830 0.879 4.606 1.00 91.06 93 LEU A CA 1
ATOM 715 C C . LEU A 1 93 ? -0.140 -0.014 3.583 1.00 91.06 93 LEU A C 1
ATOM 717 O O . LEU A 1 93 ? 0.656 0.455 2.774 1.00 91.06 93 LEU A O 1
ATOM 721 N N . SER A 1 94 ? -0.456 -1.302 3.602 1.00 91.31 94 SER A N 1
ATOM 722 C CA . SER A 1 94 ? 0.049 -2.270 2.627 1.00 91.31 94 SER A CA 1
ATOM 723 C C . SER A 1 94 ? -1.117 -2.971 1.941 1.00 91.31 94 SER A C 1
ATOM 725 O O . SER A 1 94 ? -1.983 -3.522 2.618 1.00 91.31 94 SER A O 1
ATOM 727 N N . PHE A 1 95 ? -1.108 -2.935 0.610 1.00 89.06 95 PHE A N 1
ATOM 728 C CA . PHE A 1 95 ? -1.994 -3.654 -0.308 1.00 89.06 95 PHE A CA 1
ATOM 729 C C . PHE A 1 95 ? -1.260 -4.807 -1.000 1.00 89.06 95 PHE A C 1
ATOM 731 O O . PHE A 1 95 ? -1.625 -5.202 -2.105 1.00 89.06 95 PHE A O 1
ATOM 738 N N . ASP A 1 96 ? -0.189 -5.321 -0.395 1.00 87.31 96 ASP A N 1
ATOM 739 C CA . ASP A 1 96 ? 0.665 -6.291 -1.071 1.00 87.31 96 ASP A CA 1
ATOM 740 C C . ASP A 1 96 ? -0.121 -7.557 -1.462 1.00 87.31 96 ASP A C 1
ATOM 742 O O . ASP A 1 96 ? -0.838 -8.122 -0.633 1.00 87.31 96 ASP A O 1
ATOM 746 N N . ASN A 1 97 ? 0.074 -8.041 -2.691 1.00 82.69 97 ASN A N 1
ATOM 747 C CA . ASN A 1 97 ? -0.617 -9.194 -3.277 1.00 82.69 97 ASN A CA 1
ATOM 748 C C . ASN A 1 97 ? -2.142 -9.007 -3.362 1.00 82.69 97 ASN A C 1
ATOM 750 O O . ASN A 1 97 ? -2.905 -9.934 -3.089 1.00 82.69 97 ASN A O 1
ATOM 754 N N . THR A 1 98 ? -2.599 -7.801 -3.703 1.00 83.44 98 THR A N 1
ATOM 755 C CA . THR A 1 98 ? -4.024 -7.510 -3.923 1.00 83.44 98 THR A CA 1
ATOM 756 C C . THR A 1 98 ? -4.267 -6.954 -5.322 1.00 83.44 98 THR A C 1
ATOM 758 O O . THR A 1 98 ? -3.375 -6.388 -5.948 1.00 83.44 98 THR A O 1
ATOM 761 N N . GLU A 1 99 ? -5.500 -7.055 -5.813 1.00 84.44 99 GLU A N 1
ATOM 762 C CA . GLU A 1 99 ? -5.916 -6.475 -7.101 1.00 84.44 99 GLU A CA 1
ATOM 763 C C . GLU A 1 99 ? -6.426 -5.031 -6.944 1.00 84.44 99 GLU A C 1
ATOM 765 O O . GLU A 1 99 ? -7.386 -4.608 -7.585 1.00 84.44 99 GLU A O 1
ATOM 770 N N . VAL A 1 100 ? -5.810 -4.268 -6.038 1.00 86.06 100 VAL A N 1
ATOM 771 C CA . VAL A 1 100 ? -6.143 -2.857 -5.820 1.00 86.06 100 VAL A CA 1
ATOM 772 C C . VAL A 1 100 ? -5.984 -2.072 -7.126 1.00 86.06 100 VAL A C 1
ATOM 774 O O . VAL A 1 100 ? -5.030 -2.289 -7.863 1.00 86.06 100 VAL A O 1
ATOM 777 N N . THR A 1 101 ? -6.896 -1.147 -7.425 1.00 88.31 101 THR A N 1
ATOM 778 C CA . THR A 1 101 ? -6.824 -0.310 -8.636 1.00 88.31 101 THR A CA 1
ATOM 779 C C . THR A 1 101 ? -6.426 1.136 -8.301 1.00 88.31 101 THR A C 1
ATOM 781 O O . THR A 1 101 ? -6.507 1.561 -7.141 1.00 88.31 101 THR A O 1
ATOM 784 N N . PRO A 1 102 ? -6.091 1.979 -9.297 1.00 87.06 102 PRO A N 1
ATOM 785 C CA . PRO A 1 102 ? -5.898 3.411 -9.061 1.00 87.06 102 PRO A CA 1
ATOM 786 C C . PRO A 1 102 ? -7.128 4.123 -8.466 1.00 87.06 102 PRO A C 1
ATOM 788 O O . PRO A 1 102 ? -6.976 5.140 -7.790 1.00 87.06 102 PRO A O 1
ATOM 791 N N . ARG A 1 103 ? -8.350 3.605 -8.675 1.00 85.25 103 ARG A N 1
ATOM 792 C CA . ARG A 1 103 ? -9.575 4.176 -8.084 1.00 85.25 103 ARG A CA 1
ATOM 793 C C . ARG A 1 103 ? -9.671 3.891 -6.588 1.00 85.25 103 ARG A C 1
ATOM 795 O O . ARG A 1 103 ? -10.125 4.751 -5.838 1.00 85.25 103 ARG A O 1
ATOM 802 N N . CYS A 1 104 ? -9.209 2.724 -6.138 1.00 86.12 104 CYS A N 1
ATOM 803 C CA . CYS A 1 104 ? -9.066 2.446 -4.708 1.00 86.12 104 CYS A CA 1
ATOM 804 C C . CYS A 1 104 ? -8.141 3.461 -4.033 1.00 86.12 104 CYS A C 1
ATOM 806 O O . CYS A 1 104 ? -8.442 3.942 -2.939 1.00 86.12 104 CYS A O 1
ATOM 808 N N . LEU A 1 105 ? -7.039 3.824 -4.700 1.00 88.44 105 LEU A N 1
ATOM 809 C CA . LEU A 1 105 ? -6.102 4.806 -4.164 1.00 88.44 105 LEU A CA 1
ATOM 810 C C . LEU A 1 105 ? -6.759 6.178 -3.971 1.00 88.44 105 LEU A C 1
ATOM 812 O O . LEU A 1 105 ? -6.509 6.801 -2.947 1.00 88.44 105 LEU A O 1
ATOM 816 N N . ASP A 1 106 ? -7.650 6.626 -4.866 1.00 87.31 106 ASP A N 1
ATOM 817 C CA . ASP A 1 106 ? -8.386 7.893 -4.677 1.00 87.31 106 ASP A CA 1
ATOM 818 C C . ASP A 1 106 ? -9.085 7.920 -3.300 1.00 87.31 106 ASP A C 1
ATOM 820 O O . ASP A 1 106 ? -8.965 8.897 -2.561 1.00 87.31 106 ASP A O 1
ATOM 824 N N . VAL A 1 107 ? -9.750 6.824 -2.915 1.00 86.75 107 VAL A N 1
ATOM 825 C CA . VAL A 1 107 ? -10.446 6.715 -1.620 1.00 86.75 107 VAL A CA 1
ATOM 826 C C . VAL A 1 107 ? -9.460 6.688 -0.452 1.00 86.75 107 VAL A C 1
ATOM 828 O O . VAL A 1 107 ? -9.677 7.357 0.557 1.00 86.75 107 VAL A O 1
ATOM 831 N N . VAL A 1 108 ? -8.363 5.941 -0.584 1.00 88.12 108 VAL A N 1
ATOM 832 C CA . VAL A 1 108 ? -7.316 5.856 0.445 1.00 88.12 108 VAL A CA 1
ATOM 833 C C . VAL A 1 108 ? -6.707 7.229 0.709 1.00 88.12 108 VAL A C 1
ATOM 835 O O . VAL A 1 108 ? -6.626 7.644 1.859 1.00 88.12 108 VAL A O 1
ATOM 838 N N . PHE A 1 109 ? -6.319 7.962 -0.334 1.00 87.56 109 PHE A N 1
ATOM 839 C CA . PHE A 1 109 ? -5.728 9.294 -0.192 1.00 87.56 109 PHE A CA 1
ATOM 840 C C . PHE A 1 109 ? -6.737 10.341 0.301 1.00 87.56 109 PHE A C 1
ATOM 842 O O . PHE A 1 109 ? -6.333 11.317 0.928 1.00 87.56 109 PHE A O 1
ATOM 849 N N . GLU A 1 110 ? -8.037 10.141 0.063 1.00 87.44 110 GLU A N 1
ATOM 850 C CA . GLU A 1 110 ? -9.095 10.993 0.618 1.00 87.44 110 GLU A CA 1
ATOM 851 C C . GLU A 1 110 ? -9.289 10.771 2.128 1.00 87.44 110 GLU A C 1
ATOM 853 O O . GLU A 1 110 ? -9.537 11.724 2.866 1.00 87.44 110 GLU A O 1
ATOM 858 N N . LYS A 1 111 ? -9.210 9.518 2.598 1.00 87.88 111 LYS A N 1
ATOM 859 C CA . LYS A 1 111 ? -9.556 9.156 3.984 1.00 87.88 111 LYS A CA 1
ATOM 860 C C . LYS A 1 111 ? -8.353 9.038 4.919 1.00 87.88 111 LYS A C 1
ATOM 862 O O . LYS A 1 111 ? -8.468 9.378 6.096 1.00 87.88 111 LYS A O 1
ATOM 867 N N . CYS A 1 112 ? -7.210 8.577 4.423 1.00 90.00 112 CYS A N 1
ATOM 868 C CA . CYS A 1 112 ? -5.998 8.351 5.208 1.00 90.00 112 CYS A CA 1
ATOM 869 C C . CYS A 1 112 ? -5.094 9.585 5.198 1.00 90.00 112 CYS A C 1
ATOM 871 O O . CYS A 1 112 ? -3.997 9.561 4.648 1.00 90.00 112 CYS A O 1
ATOM 873 N N . THR A 1 113 ? -5.546 10.677 5.811 1.00 90.56 113 THR A N 1
ATOM 874 C CA . THR A 1 113 ? -4.847 11.977 5.790 1.00 90.56 113 THR A CA 1
ATOM 875 C C . THR A 1 113 ? -3.504 11.990 6.527 1.00 90.56 113 THR A C 1
ATOM 877 O O . THR A 1 113 ? -2.728 12.922 6.349 1.00 90.56 113 THR A O 1
ATOM 880 N N . GLN A 1 114 ? -3.198 10.964 7.327 1.00 90.81 114 GLN A N 1
ATOM 881 C CA . GLN A 1 114 ? -1.911 10.800 8.016 1.00 90.81 114 GLN A CA 1
ATOM 882 C C . GLN A 1 114 ? -1.028 9.704 7.399 1.00 90.81 114 GLN A C 1
ATOM 884 O O . GLN A 1 114 ? -0.053 9.282 8.023 1.00 90.81 114 GLN A O 1
ATOM 889 N N . LEU A 1 115 ? -1.353 9.226 6.193 1.00 91.81 115 LEU A N 1
ATOM 890 C CA . LEU A 1 115 ? -0.613 8.143 5.553 1.00 91.81 115 LEU A CA 1
ATOM 891 C C . LEU A 1 115 ? 0.822 8.572 5.210 1.00 91.81 115 LEU A C 1
ATOM 893 O O . LEU A 1 115 ? 1.035 9.489 4.426 1.00 91.81 115 LEU A O 1
ATOM 897 N N . ARG A 1 116 ? 1.806 7.864 5.766 1.00 92.44 116 ARG A N 1
ATOM 898 C CA . ARG A 1 116 ? 3.246 8.090 5.569 1.00 92.44 116 ARG A CA 1
ATOM 899 C C . ARG A 1 116 ? 3.914 7.033 4.709 1.00 92.44 116 ARG A C 1
ATOM 901 O O . ARG A 1 116 ? 4.858 7.345 3.990 1.00 92.44 116 ARG A O 1
ATOM 908 N N . SER A 1 117 ? 3.429 5.801 4.763 1.00 91.19 117 SER A N 1
ATOM 909 C CA . SER A 1 117 ? 3.978 4.686 4.001 1.00 91.19 117 SER A CA 1
ATOM 910 C C . SER A 1 117 ? 2.864 3.938 3.288 1.00 91.19 117 SER A C 1
ATOM 912 O O . SER A 1 117 ? 1.883 3.542 3.918 1.00 91.19 117 SER A O 1
ATOM 914 N N . LEU A 1 118 ? 3.022 3.743 1.983 1.00 92.25 118 LEU A N 1
ATOM 915 C CA . LEU A 1 118 ? 2.131 2.939 1.157 1.00 92.25 118 LEU A CA 1
ATOM 916 C C . LEU A 1 118 ? 2.939 1.832 0.479 1.00 92.25 118 LEU A C 1
ATOM 918 O O . LEU A 1 118 ? 3.933 2.112 -0.187 1.00 92.25 118 LEU A O 1
ATOM 922 N N . SER A 1 119 ? 2.501 0.587 0.632 1.00 91.94 119 SER A N 1
ATOM 923 C CA . SER A 1 119 ? 3.082 -0.577 -0.034 1.00 91.94 119 SER A CA 1
ATOM 924 C C . SER A 1 119 ? 2.075 -1.175 -1.007 1.00 91.94 119 SER A C 1
ATOM 926 O O . SER A 1 119 ? 0.938 -1.451 -0.631 1.00 91.94 119 SER A O 1
ATOM 928 N N . LEU A 1 120 ? 2.491 -1.328 -2.257 1.00 90.00 120 LEU A N 1
ATOM 929 C CA . LEU A 1 120 ? 1.716 -1.833 -3.386 1.00 90.00 120 LEU A CA 1
ATOM 930 C C . LEU A 1 120 ? 2.504 -2.958 -4.066 1.00 90.00 120 LEU A C 1
ATOM 932 O O . LEU A 1 120 ? 2.731 -2.913 -5.274 1.00 90.00 120 LEU A O 1
ATOM 936 N N . LEU A 1 121 ? 3.043 -3.900 -3.291 1.00 85.94 121 LEU A N 1
ATOM 937 C CA . LEU A 1 121 ? 3.861 -4.968 -3.857 1.00 85.94 121 LEU A CA 1
ATOM 938 C C . LEU A 1 121 ? 2.975 -6.046 -4.490 1.00 85.94 121 LEU A C 1
ATOM 940 O O . LEU A 1 121 ? 1.940 -6.395 -3.941 1.00 85.94 121 LEU A O 1
ATOM 944 N N . HIS A 1 122 ? 3.374 -6.594 -5.633 1.00 83.31 122 HIS A N 1
ATOM 945 C CA . HIS A 1 122 ? 2.621 -7.598 -6.392 1.00 83.31 122 HIS A CA 1
ATOM 946 C C . HIS A 1 122 ? 1.152 -7.204 -6.645 1.00 83.31 122 HIS A C 1
ATOM 948 O O . HIS A 1 122 ? 0.249 -8.021 -6.480 1.00 83.31 122 HIS A O 1
ATOM 954 N N . CYS A 1 123 ? 0.900 -5.944 -7.013 1.00 85.19 123 CYS A N 1
ATOM 955 C CA . CYS A 1 123 ? -0.443 -5.453 -7.345 1.00 85.19 123 CYS A CA 1
ATOM 956 C C . CYS A 1 123 ? -0.640 -5.416 -8.874 1.00 85.19 123 CYS A C 1
ATOM 958 O O . CYS A 1 123 ? -0.229 -4.438 -9.498 1.00 85.19 123 CYS A O 1
ATOM 960 N N . PRO A 1 124 ? -1.252 -6.434 -9.514 1.00 83.31 124 PRO A N 1
ATOM 961 C CA . PRO A 1 124 ? -1.255 -6.569 -10.978 1.00 83.31 124 PRO A CA 1
ATOM 962 C C . PRO A 1 124 ? -2.075 -5.496 -11.710 1.00 83.31 124 PRO A C 1
ATOM 964 O O . PRO 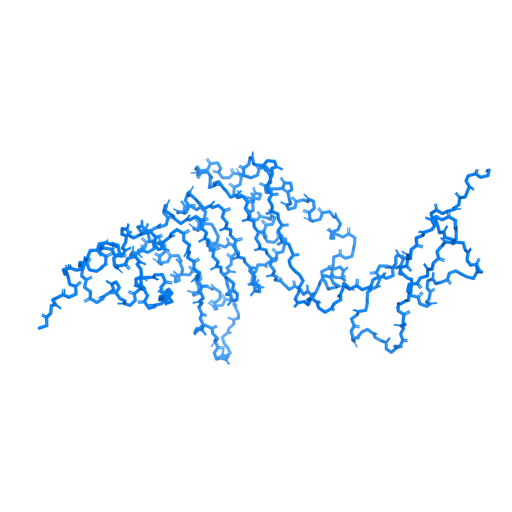A 1 124 ? -1.871 -5.273 -12.899 1.00 83.31 124 PRO A O 1
ATOM 967 N N . GLN A 1 125 ? -2.997 -4.831 -11.008 1.00 85.69 125 GLN A N 1
ATOM 968 C CA . GLN A 1 125 ? -3.880 -3.799 -11.566 1.00 85.69 125 GLN A CA 1
ATOM 969 C C . GLN A 1 125 ? -3.316 -2.374 -11.422 1.00 85.69 125 GLN A C 1
ATOM 971 O O . GLN A 1 125 ? -3.974 -1.398 -11.791 1.00 85.69 125 GLN A O 1
ATOM 976 N N . ILE A 1 126 ? -2.104 -2.234 -10.876 1.00 86.00 126 ILE A N 1
ATOM 977 C CA . ILE A 1 126 ? -1.401 -0.957 -10.764 1.00 86.00 126 ILE A CA 1
ATOM 978 C C . ILE A 1 126 ? -0.056 -1.095 -11.457 1.00 86.00 126 ILE A C 1
ATOM 980 O O . ILE A 1 126 ? 0.825 -1.796 -10.975 1.00 86.00 126 ILE A O 1
ATOM 984 N N . ASP A 1 127 ? 0.121 -0.356 -12.547 1.00 84.44 127 ASP A N 1
ATOM 985 C CA . ASP A 1 127 ? 1.412 -0.184 -13.197 1.00 84.44 127 ASP A CA 1
ATOM 986 C C . ASP A 1 127 ? 1.994 1.216 -12.924 1.00 84.44 127 ASP A C 1
ATOM 988 O O . ASP A 1 127 ? 1.350 2.120 -12.374 1.00 84.44 127 ASP A O 1
ATOM 992 N N . ILE A 1 128 ? 3.258 1.409 -13.311 1.00 81.50 128 ILE A N 1
ATOM 993 C CA . ILE A 1 128 ? 3.955 2.685 -13.111 1.00 81.50 128 ILE A CA 1
ATOM 994 C C . ILE A 1 128 ? 3.256 3.847 -13.832 1.00 81.50 128 ILE A C 1
ATOM 996 O O . ILE A 1 128 ? 3.193 4.958 -13.306 1.00 81.50 128 ILE A O 1
ATOM 1000 N N . VAL A 1 129 ? 2.701 3.597 -15.021 1.00 81.56 129 VAL A N 1
ATOM 1001 C CA . VAL A 1 129 ? 2.020 4.611 -15.838 1.00 81.56 129 VAL A CA 1
ATOM 1002 C C . VAL A 1 129 ? 0.719 5.050 -15.165 1.00 81.56 129 VAL A C 1
ATOM 1004 O O . VAL A 1 129 ? 0.430 6.250 -15.080 1.00 81.56 129 VAL A O 1
ATOM 1007 N N . GLY A 1 130 ? -0.036 4.096 -14.627 1.00 84.25 130 GLY A N 1
ATOM 1008 C CA . GLY A 1 130 ? -1.233 4.301 -13.829 1.00 84.25 130 GLY A CA 1
ATOM 1009 C C . GLY A 1 130 ? -0.944 5.105 -12.569 1.00 84.25 130 GLY A C 1
ATOM 1010 O O . GLY A 1 130 ? -1.660 6.071 -12.303 1.00 84.25 130 GLY A O 1
ATOM 1011 N N . LEU A 1 131 ? 0.142 4.801 -11.847 1.00 86.38 131 LEU A N 1
ATOM 1012 C CA . LEU A 1 131 ? 0.567 5.584 -10.678 1.00 86.38 131 LEU A CA 1
ATOM 1013 C C . LEU A 1 131 ? 0.952 7.018 -11.036 1.00 86.38 131 LEU A C 1
ATOM 1015 O O . LEU A 1 131 ? 0.481 7.956 -10.392 1.00 86.38 131 LEU A O 1
ATOM 1019 N N . VAL A 1 132 ? 1.768 7.221 -12.075 1.00 83.56 132 VAL A N 1
ATOM 1020 C CA . VAL A 1 132 ? 2.134 8.572 -12.537 1.00 83.56 132 VAL A CA 1
ATOM 1021 C C . VAL A 1 132 ? 0.875 9.369 -12.881 1.00 83.56 132 VAL A C 1
ATOM 1023 O O . VAL A 1 132 ? 0.697 10.493 -12.406 1.00 83.56 132 VAL A O 1
ATOM 1026 N N . SER A 1 133 ? -0.024 8.767 -13.660 1.00 85.12 133 SER A N 1
ATOM 1027 C CA . SER A 1 133 ? -1.286 9.386 -14.073 1.00 85.12 133 SER A CA 1
ATOM 1028 C C . SER A 1 133 ? -2.181 9.710 -12.879 1.00 85.12 133 SER A C 1
ATOM 1030 O O . SER A 1 133 ? -2.804 10.773 -12.837 1.00 85.12 133 SER A O 1
ATOM 1032 N N . PHE A 1 134 ? -2.234 8.812 -11.895 1.00 87.81 134 PHE A N 1
ATOM 1033 C CA . PHE A 1 134 ? -2.957 9.005 -10.646 1.00 87.81 134 PHE A CA 1
ATOM 1034 C C . PHE A 1 134 ? -2.433 10.230 -9.889 1.00 87.81 134 PHE A C 1
ATOM 1036 O O . PHE A 1 134 ? -3.190 11.175 -9.670 1.00 87.81 134 PHE A O 1
ATOM 1043 N N . PHE A 1 135 ? -1.135 10.290 -9.575 1.00 85.69 135 PHE A N 1
ATOM 1044 C CA . PHE A 1 135 ? -0.566 11.403 -8.802 1.00 85.69 135 PHE A CA 1
ATOM 1045 C C . PHE A 1 135 ? -0.683 12.752 -9.523 1.00 85.69 135 PHE A C 1
ATOM 1047 O O . PHE A 1 135 ? -0.946 13.781 -8.894 1.00 85.69 135 PHE A O 1
ATOM 1054 N N . GLN A 1 136 ? -0.559 12.763 -10.853 1.00 84.62 136 GLN A N 1
ATOM 1055 C CA . GLN A 1 136 ? -0.787 13.967 -11.653 1.00 84.62 136 GLN A CA 1
ATOM 1056 C C . GLN A 1 136 ? -2.238 14.462 -11.558 1.00 84.62 136 GLN A C 1
ATOM 1058 O O . GLN A 1 136 ? -2.469 15.653 -11.331 1.00 84.62 136 GLN A O 1
ATOM 1063 N N . LYS A 1 137 ? -3.221 13.559 -11.684 1.00 86.56 137 LYS A N 1
ATOM 1064 C CA . LYS A 1 137 ? -4.650 13.892 -11.558 1.00 86.56 137 LYS A CA 1
ATOM 1065 C C . LYS A 1 137 ? -5.002 14.356 -10.148 1.00 86.56 137 LYS A C 1
ATOM 1067 O O . LYS A 1 137 ? -5.710 15.351 -9.991 1.00 86.56 137 LYS A O 1
ATOM 1072 N N . SER A 1 138 ? -4.493 13.674 -9.130 1.00 82.12 138 SER A N 1
ATOM 1073 C CA . SER A 1 138 ? -4.769 13.994 -7.729 1.00 82.12 138 SER A CA 1
ATOM 1074 C C . SER A 1 138 ? -4.239 15.381 -7.353 1.00 82.12 138 SER A C 1
ATOM 1076 O O . SER A 1 138 ? -4.932 16.137 -6.673 1.00 82.12 138 SER A O 1
ATOM 1078 N N . ARG A 1 139 ? -3.095 15.803 -7.912 1.00 79.88 139 ARG A N 1
ATOM 1079 C CA . ARG A 1 139 ? -2.596 17.183 -7.781 1.00 79.88 139 ARG A CA 1
ATOM 1080 C C . ARG A 1 139 ? -3.551 18.222 -8.379 1.00 79.88 139 ARG A C 1
ATOM 1082 O O . ARG A 1 139 ? -3.777 19.271 -7.776 1.00 79.88 139 ARG A O 1
ATOM 1089 N N . ALA A 1 140 ? -4.108 17.952 -9.560 1.00 83.81 140 ALA A N 1
ATOM 1090 C CA . ALA A 1 140 ? -5.003 18.890 -10.241 1.00 83.81 140 ALA A CA 1
ATOM 1091 C C . ALA A 1 140 ? -6.305 19.133 -9.462 1.00 83.81 140 ALA A C 1
ATOM 1093 O O . ALA A 1 140 ? -6.874 20.222 -9.532 1.00 83.81 140 ALA A O 1
ATOM 1094 N N . LYS A 1 141 ? -6.761 18.145 -8.680 1.00 81.94 141 LYS A N 1
ATOM 1095 C CA . LYS A 1 141 ? -8.031 18.225 -7.953 1.00 81.94 141 LYS A CA 1
ATOM 1096 C C . LYS A 1 141 ? -8.033 19.237 -6.793 1.00 81.94 141 LYS A C 1
ATOM 1098 O O . LYS A 1 141 ? -9.130 19.562 -6.362 1.00 81.94 141 LYS A O 1
ATOM 1103 N N . LYS A 1 142 ? -6.888 19.746 -6.291 1.00 70.94 142 LYS A N 1
ATOM 1104 C CA . LYS A 1 142 ? -6.750 20.724 -5.164 1.00 70.94 142 LYS A CA 1
ATOM 1105 C C . LYS A 1 142 ? -7.603 20.452 -3.897 1.00 70.94 142 LYS A C 1
ATOM 1107 O O . LYS A 1 142 ? -7.696 21.316 -3.031 1.00 70.94 142 LYS A O 1
ATOM 1112 N N . ARG A 1 143 ? -8.267 19.298 -3.782 1.00 58.41 143 ARG A N 1
ATOM 1113 C CA . ARG A 1 143 ? -9.457 19.130 -2.927 1.00 58.41 143 ARG A CA 1
ATOM 1114 C C . ARG A 1 143 ? -9.203 18.468 -1.579 1.00 58.41 143 ARG A C 1
ATOM 1116 O O . ARG A 1 143 ? -10.128 18.401 -0.782 1.00 58.41 143 ARG A O 1
ATOM 1123 N N . THR A 1 144 ? -7.991 18.019 -1.295 1.00 58.66 144 THR A N 1
ATOM 1124 C CA . THR A 1 144 ? -7.693 17.295 -0.056 1.00 58.66 144 THR A CA 1
ATOM 1125 C C . THR A 1 144 ? -6.363 17.758 0.507 1.00 58.66 144 THR A C 1
ATOM 1127 O O . THR A 1 144 ? -5.385 17.880 -0.229 1.00 58.66 144 THR A O 1
ATOM 1130 N N . THR A 1 145 ? -6.332 18.030 1.813 1.00 63.28 145 THR A N 1
ATOM 1131 C CA . THR A 1 145 ? -5.094 18.085 2.591 1.00 63.28 145 THR A CA 1
ATOM 1132 C C . THR A 1 145 ? -4.372 16.765 2.371 1.00 63.28 145 THR A C 1
ATOM 1134 O O . THR A 1 145 ? -4.883 15.695 2.702 1.00 63.28 145 THR A O 1
ATOM 1137 N N . LEU A 1 146 ? -3.245 16.853 1.675 1.00 62.81 146 LEU A N 1
ATOM 1138 C CA . LEU A 1 146 ? -2.529 15.690 1.181 1.00 62.81 146 LEU A CA 1
ATOM 1139 C C . LEU A 1 146 ? -1.872 14.968 2.356 1.00 62.81 146 LEU A C 1
ATOM 1141 O O . LEU A 1 146 ? -1.321 15.637 3.234 1.00 62.81 146 LEU A O 1
ATOM 1145 N N . PRO A 1 147 ? -1.913 13.628 2.385 1.00 70.19 147 PRO A N 1
ATOM 1146 C CA . PRO A 1 147 ? -1.177 12.893 3.392 1.00 70.19 147 PRO A CA 1
ATOM 1147 C C . PRO A 1 147 ? 0.324 13.120 3.236 1.00 70.19 147 PRO A C 1
ATOM 1149 O O . PRO A 1 147 ? 0.830 13.250 2.117 1.00 70.19 147 PRO A O 1
ATOM 1152 N N . GLU A 1 148 ? 1.025 13.144 4.371 1.00 83.00 148 GLU A N 1
ATOM 1153 C CA . GLU A 1 148 ? 2.487 13.216 4.482 1.00 83.00 148 GLU A CA 1
ATOM 1154 C C . GLU A 1 148 ? 3.140 11.918 3.978 1.00 83.00 148 GLU A C 1
ATOM 1156 O O . GLU A 1 148 ? 3.879 11.251 4.700 1.00 83.00 148 GLU A O 1
ATOM 1161 N N . LEU A 1 149 ? 2.848 11.502 2.744 1.00 85.31 149 LEU A N 1
ATOM 1162 C CA . LEU A 1 149 ? 3.394 10.274 2.194 1.00 85.31 149 LEU A CA 1
ATOM 1163 C C . LEU A 1 149 ? 4.902 10.460 2.010 1.00 85.31 149 LEU A C 1
ATOM 1165 O O . LEU A 1 149 ? 5.357 11.310 1.247 1.00 85.31 149 LEU A O 1
ATOM 1169 N N . HIS A 1 150 ? 5.680 9.669 2.734 1.00 88.12 150 HIS A N 1
ATOM 1170 C CA . HIS A 1 150 ? 7.141 9.692 2.731 1.00 88.12 150 HIS A CA 1
ATOM 1171 C C . HIS A 1 150 ? 7.720 8.513 1.961 1.00 88.12 150 HIS A C 1
ATOM 1173 O O . HIS A 1 150 ? 8.818 8.612 1.413 1.00 88.12 150 HIS A O 1
ATOM 1179 N N . THR A 1 151 ? 6.990 7.401 1.932 1.00 88.38 151 THR A N 1
ATOM 1180 C CA . THR A 1 151 ? 7.468 6.149 1.363 1.00 88.38 151 THR A CA 1
ATOM 1181 C C . THR A 1 151 ? 6.393 5.530 0.489 1.00 88.38 151 THR A C 1
ATOM 1183 O O . THR A 1 151 ? 5.269 5.297 0.934 1.00 88.38 151 THR A O 1
ATOM 1186 N N . LEU A 1 152 ? 6.754 5.239 -0.758 1.00 88.75 152 LEU A N 1
ATOM 1187 C CA . LEU A 1 152 ? 5.983 4.368 -1.635 1.00 88.75 152 LEU A CA 1
ATOM 1188 C C . LEU A 1 152 ? 6.851 3.167 -1.986 1.00 88.75 152 LEU A C 1
ATOM 1190 O O . LEU A 1 152 ? 7.901 3.316 -2.611 1.00 88.75 152 LEU A O 1
ATOM 1194 N N . ARG A 1 153 ? 6.393 1.985 -1.585 1.00 86.25 153 ARG A N 1
ATOM 1195 C CA . ARG A 1 153 ? 6.948 0.711 -2.032 1.00 86.25 153 ARG A CA 1
ATOM 1196 C C . ARG A 1 153 ? 6.047 0.191 -3.126 1.00 86.25 153 ARG A C 1
ATOM 1198 O O . ARG A 1 153 ? 4.851 0.020 -2.905 1.00 86.25 153 ARG A O 1
ATOM 1205 N N . PHE A 1 154 ? 6.595 -0.024 -4.306 1.00 82.94 154 PHE A N 1
ATOM 1206 C CA . PHE A 1 154 ? 5.806 -0.459 -5.447 1.00 82.94 154 PHE A CA 1
ATOM 1207 C C . PHE A 1 154 ? 6.500 -1.614 -6.154 1.00 82.94 154 PHE A C 1
ATOM 1209 O O . PHE A 1 154 ? 7.699 -1.558 -6.429 1.00 82.94 154 PHE A O 1
ATOM 1216 N N . PHE A 1 155 ? 5.722 -2.661 -6.429 1.00 72.12 155 PHE A N 1
ATOM 1217 C CA . PHE A 1 155 ? 6.144 -3.817 -7.204 1.00 72.12 155 PHE A CA 1
ATOM 1218 C C . PHE A 1 155 ? 4.925 -4.373 -7.937 1.00 72.12 155 PHE A C 1
ATOM 1220 O O . PHE A 1 155 ? 3.885 -4.573 -7.325 1.00 72.12 155 PHE A O 1
ATOM 1227 N N . GLY A 1 156 ? 5.002 -4.613 -9.240 1.00 54.50 156 GLY A N 1
ATOM 1228 C CA . GLY A 1 156 ? 3.791 -4.969 -9.978 1.00 54.50 156 GLY A CA 1
ATOM 1229 C C . GLY A 1 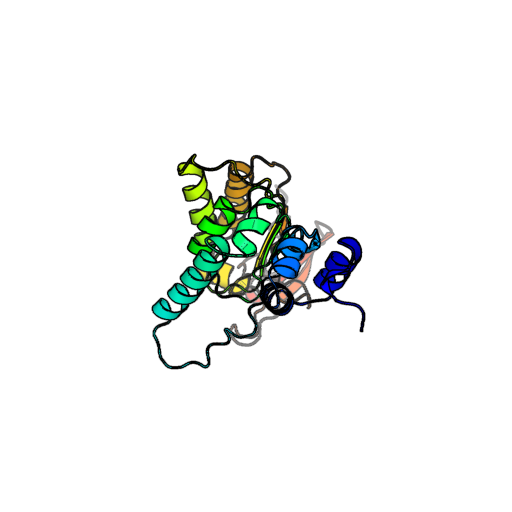156 ? 3.986 -5.034 -11.481 1.00 54.50 156 GLY A C 1
ATOM 1230 O O . GLY A 1 156 ? 3.411 -4.237 -12.202 1.00 54.50 156 GLY A O 1
ATOM 1231 N N . HIS A 1 157 ? 4.781 -6.014 -11.909 1.00 45.31 157 HIS A N 1
ATOM 1232 C CA . HIS A 1 157 ? 4.749 -6.670 -13.222 1.00 45.31 157 HIS A CA 1
ATOM 1233 C C . HIS A 1 157 ? 5.134 -5.884 -14.505 1.00 45.31 157 HIS A C 1
ATOM 1235 O O . HIS A 1 157 ? 4.717 -4.748 -14.719 1.00 45.31 157 HIS A O 1
ATOM 1241 N N . PRO A 1 158 ? 5.814 -6.533 -15.471 1.00 51.44 158 PRO A N 1
ATOM 1242 C CA . PRO A 1 158 ? 6.647 -7.728 -15.353 1.00 51.44 158 PRO A CA 1
ATOM 1243 C C . PRO A 1 158 ? 8.072 -7.286 -14.978 1.00 51.44 158 PRO A C 1
ATOM 1245 O O . PRO A 1 158 ? 8.275 -6.118 -14.655 1.00 51.44 158 PRO A O 1
ATOM 1248 N N . THR A 1 159 ? 9.036 -8.207 -14.943 1.00 56.44 159 THR A N 1
ATOM 1249 C CA . THR A 1 159 ? 10.456 -7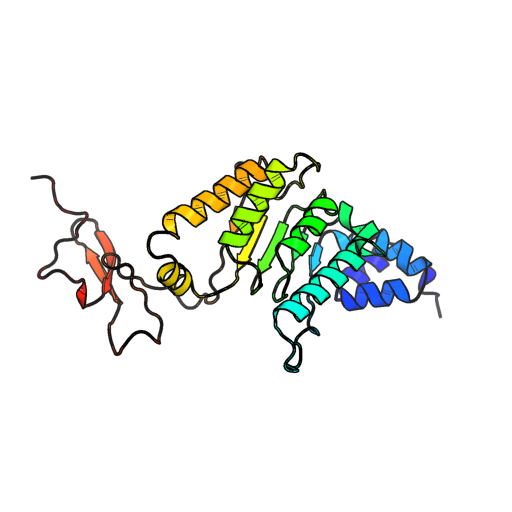.942 -14.635 1.00 56.44 159 THR A CA 1
ATOM 1250 C C . THR A 1 159 ? 10.935 -6.562 -15.109 1.00 56.44 159 THR A C 1
ATOM 1252 O O . THR A 1 159 ? 10.482 -6.058 -16.135 1.00 56.44 159 THR A O 1
ATOM 1255 N N . GLU A 1 160 ? 11.911 -5.952 -14.432 1.00 51.03 160 GLU A N 1
ATOM 1256 C CA . GLU A 1 160 ? 12.597 -4.769 -14.975 1.00 51.03 160 GLU A CA 1
ATOM 1257 C C . GLU A 1 160 ? 12.960 -4.973 -16.462 1.00 51.03 160 GLU A C 1
ATOM 1259 O O . GLU A 1 160 ? 12.841 -4.041 -17.245 1.00 51.03 160 GLU A O 1
ATOM 1264 N N . GLY A 1 161 ? 13.281 -6.206 -16.876 1.00 53.62 161 GLY A N 1
ATOM 1265 C CA . GLY A 1 161 ? 13.484 -6.601 -18.271 1.00 53.62 161 GLY A CA 1
ATOM 1266 C C . GLY A 1 161 ? 12.247 -6.547 -19.178 1.00 53.62 161 GLY A C 1
ATOM 1267 O O . GLY A 1 161 ? 12.388 -6.324 -20.371 1.00 53.62 161 GLY A O 1
ATOM 1268 N N . GLU A 1 162 ? 11.030 -6.718 -18.684 1.00 55.72 162 GLU A N 1
ATOM 1269 C CA . GLU A 1 162 ? 9.801 -6.597 -19.470 1.00 55.72 162 GLU A CA 1
ATOM 1270 C C . GLU A 1 162 ? 9.206 -5.192 -19.430 1.00 55.72 162 GLU A C 1
ATOM 1272 O O . GLU A 1 162 ? 8.672 -4.739 -20.436 1.00 55.72 162 GLU A O 1
ATOM 1277 N N . VAL A 1 163 ? 9.387 -4.461 -18.325 1.00 55.00 163 VAL A N 1
ATOM 1278 C CA . VAL A 1 163 ? 9.203 -3.007 -18.309 1.00 55.00 163 VAL A CA 1
ATOM 1279 C C . VAL A 1 163 ? 10.211 -2.379 -19.273 1.00 55.00 163 VAL A C 1
ATOM 1281 O O . VAL A 1 163 ? 9.819 -1.639 -20.158 1.00 55.00 163 VAL A O 1
ATOM 1284 N N . ARG A 1 164 ? 11.490 -2.758 -19.245 1.00 53.72 164 ARG A N 1
ATOM 1285 C CA . ARG A 1 164 ? 12.482 -2.312 -20.235 1.00 53.72 164 ARG A CA 1
ATOM 1286 C C . ARG A 1 164 ? 12.244 -2.867 -21.642 1.00 53.72 164 ARG A C 1
ATOM 1288 O O . ARG A 1 164 ? 12.612 -2.166 -22.568 1.00 53.72 164 ARG A O 1
ATOM 1295 N N . ARG A 1 165 ? 11.621 -4.039 -21.851 1.00 58.44 165 ARG A N 1
ATOM 1296 C CA . ARG A 1 165 ? 11.221 -4.511 -23.202 1.00 58.44 165 ARG A CA 1
ATOM 1297 C C . ARG A 1 165 ? 10.008 -3.752 -23.741 1.00 58.44 165 ARG A C 1
ATOM 1299 O O . ARG A 1 165 ? 10.063 -3.261 -24.861 1.00 58.44 165 ARG A O 1
ATOM 1306 N N . ARG A 1 166 ? 8.925 -3.625 -22.962 1.00 54.66 166 ARG A N 1
ATOM 1307 C CA . ARG A 1 166 ? 7.714 -2.868 -23.353 1.00 54.66 166 ARG A CA 1
ATOM 1308 C C . ARG A 1 166 ? 7.975 -1.374 -23.470 1.00 54.66 166 ARG A C 1
ATOM 1310 O O . ARG A 1 166 ? 7.361 -0.708 -24.292 1.00 54.66 166 ARG A O 1
ATOM 1317 N N . TYR A 1 167 ? 8.867 -0.862 -22.634 1.00 53.75 167 TYR A N 1
ATOM 1318 C CA . TYR A 1 167 ? 9.157 0.556 -22.478 1.00 53.75 167 TYR A CA 1
ATOM 1319 C C . TYR A 1 167 ? 10.643 0.834 -22.752 1.00 53.75 167 TYR A C 1
ATOM 1321 O O . TYR A 1 167 ? 11.237 1.694 -22.099 1.00 53.75 167 TYR A O 1
ATOM 1329 N N . ALA A 1 168 ? 11.272 0.122 -23.696 1.00 47.44 168 ALA A N 1
ATOM 1330 C CA . ALA A 1 168 ? 12.653 0.385 -24.111 1.00 47.44 168 ALA A CA 1
ATOM 1331 C C . ALA A 1 168 ? 12.780 1.859 -24.533 1.00 47.44 168 ALA A C 1
ATOM 1333 O O . ALA A 1 168 ? 12.055 2.326 -25.407 1.00 47.44 168 ALA A O 1
ATOM 1334 N N . GLY A 1 169 ? 13.625 2.626 -23.835 1.00 54.19 169 GLY A N 1
ATOM 1335 C CA . GLY A 1 169 ? 13.746 4.087 -23.985 1.00 54.19 169 GLY A CA 1
ATOM 1336 C C . GLY A 1 169 ? 12.796 4.932 -23.117 1.00 54.19 169 GLY A C 1
ATOM 1337 O O . GLY A 1 169 ? 13.076 6.101 -22.868 1.00 54.19 169 GLY A O 1
ATOM 1338 N N . TYR A 1 170 ? 11.722 4.348 -22.583 1.00 48.59 170 TYR A N 1
ATOM 1339 C CA . TYR A 1 170 ? 10.719 5.019 -21.749 1.00 48.59 170 TYR A CA 1
ATOM 1340 C C . TYR A 1 170 ? 10.966 4.874 -20.233 1.00 48.59 170 TYR A C 1
ATOM 1342 O O . TYR A 1 170 ? 10.682 5.790 -19.459 1.00 48.59 170 TYR A O 1
ATOM 1350 N N . VAL A 1 171 ? 11.543 3.753 -19.782 1.00 54.88 171 VAL A N 1
ATOM 1351 C CA . VAL A 1 171 ? 11.809 3.499 -18.344 1.00 54.88 171 VAL A CA 1
ATOM 1352 C C . VAL A 1 171 ? 12.767 4.526 -17.734 1.00 54.88 171 VAL A C 1
ATOM 1354 O O . VAL A 1 171 ? 12.596 4.922 -16.579 1.00 54.88 171 VAL A O 1
ATOM 1357 N N . SER A 1 172 ? 13.747 4.992 -18.516 1.00 58.09 172 SER A N 1
ATOM 1358 C CA . SER A 1 172 ? 14.757 5.957 -18.066 1.00 58.09 172 SER A CA 1
ATOM 1359 C C . SER A 1 172 ? 14.145 7.284 -17.618 1.00 58.09 172 SER A C 1
ATOM 1361 O O . SER A 1 172 ? 14.685 7.914 -16.712 1.00 58.09 172 SER A O 1
ATOM 1363 N N . TRP A 1 173 ? 13.009 7.691 -18.195 1.00 66.50 173 TRP A N 1
ATOM 1364 C CA . TRP A 1 173 ? 12.307 8.910 -17.798 1.00 66.50 173 TRP A CA 1
ATOM 1365 C C . TRP A 1 173 ? 11.132 8.646 -16.856 1.00 66.50 173 TRP A C 1
ATOM 1367 O O . TRP A 1 173 ? 10.843 9.505 -16.025 1.00 66.50 173 TRP A O 1
ATOM 1377 N N . LEU A 1 174 ? 10.473 7.483 -16.929 1.00 66.94 174 LEU A N 1
ATOM 1378 C CA . LEU A 1 174 ? 9.298 7.168 -16.105 1.00 66.94 174 LEU A CA 1
ATOM 1379 C C . LEU A 1 174 ? 9.615 7.125 -14.609 1.00 66.94 174 LEU A C 1
ATOM 1381 O O . LEU A 1 174 ? 8.827 7.625 -13.812 1.00 66.94 174 LEU A O 1
ATOM 1385 N N . LEU A 1 175 ? 10.772 6.586 -14.218 1.00 71.81 175 LEU A N 1
ATOM 1386 C CA . LEU A 1 175 ? 11.188 6.548 -12.814 1.00 71.81 175 LEU A CA 1
ATOM 1387 C C . LEU A 1 175 ? 11.479 7.947 -12.246 1.00 71.81 175 LEU A C 1
ATOM 1389 O O . LEU A 1 175 ? 10.873 8.313 -11.232 1.00 71.81 175 LEU A O 1
ATOM 1393 N N . PRO A 1 176 ? 12.309 8.785 -12.901 1.00 72.69 176 PRO A N 1
ATOM 1394 C CA . PRO A 1 176 ? 12.415 10.196 -12.551 1.00 72.69 176 PRO A CA 1
ATOM 1395 C C . PRO A 1 176 ? 11.076 10.931 -12.591 1.00 72.69 176 PRO A C 1
ATOM 1397 O O . PRO A 1 176 ? 10.818 11.750 -11.716 1.00 72.69 176 PRO A O 1
ATOM 1400 N N . ALA A 1 177 ? 10.206 10.654 -13.566 1.00 72.31 177 ALA A N 1
ATOM 1401 C CA . ALA A 1 177 ? 8.902 11.301 -13.680 1.00 72.31 177 ALA A CA 1
ATOM 1402 C C . ALA A 1 177 ? 7.965 10.912 -12.536 1.00 72.31 177 ALA A C 1
ATOM 1404 O O . ALA A 1 177 ? 7.313 11.797 -11.987 1.00 72.31 177 ALA A O 1
ATOM 1405 N N . LEU A 1 178 ? 7.934 9.640 -12.133 1.00 78.12 178 LEU A N 1
ATOM 1406 C CA . LEU A 1 178 ? 7.187 9.174 -10.969 1.00 78.12 178 LEU A CA 1
ATOM 1407 C C . LEU A 1 178 ? 7.740 9.803 -9.695 1.00 78.12 178 LEU A C 1
ATOM 1409 O O . LEU A 1 178 ? 6.975 10.388 -8.937 1.00 78.12 178 LEU A O 1
ATOM 1413 N N . ARG A 1 179 ? 9.060 9.765 -9.483 1.00 79.44 179 ARG A N 1
ATOM 1414 C CA . ARG A 1 179 ? 9.687 10.414 -8.324 1.00 79.44 179 ARG A CA 1
ATOM 1415 C C . ARG A 1 179 ? 9.386 11.911 -8.296 1.00 79.44 179 ARG A C 1
ATOM 1417 O O . ARG A 1 179 ? 8.997 12.427 -7.259 1.00 79.44 179 ARG A O 1
ATOM 1424 N N . ASN A 1 180 ? 9.503 12.609 -9.421 1.00 77.06 180 ASN A N 1
ATOM 1425 C CA . ASN A 1 180 ? 9.201 14.038 -9.519 1.00 77.06 180 ASN A CA 1
ATOM 1426 C C . ASN A 1 180 ? 7.714 14.325 -9.306 1.00 77.06 180 ASN A C 1
ATOM 1428 O O . ASN A 1 180 ? 7.372 15.321 -8.670 1.00 77.06 180 ASN A O 1
ATOM 1432 N N . ALA A 1 181 ? 6.827 13.477 -9.830 1.00 77.31 181 ALA A N 1
ATOM 1433 C CA . ALA A 1 181 ? 5.398 13.565 -9.575 1.00 77.31 181 ALA A CA 1
ATOM 1434 C C . ALA A 1 181 ? 5.126 13.396 -8.081 1.00 77.31 181 ALA A C 1
ATOM 1436 O O . ALA A 1 181 ? 4.427 14.230 -7.527 1.00 77.31 181 ALA A O 1
ATOM 1437 N N . LEU A 1 182 ? 5.746 12.411 -7.429 1.00 80.25 182 LEU A N 1
ATOM 1438 C CA . LEU A 1 182 ? 5.631 12.145 -5.997 1.00 80.25 182 LEU A CA 1
ATOM 1439 C C . LEU A 1 182 ? 6.191 13.284 -5.148 1.00 80.25 182 LEU A C 1
ATOM 1441 O O . LEU A 1 182 ? 5.471 13.782 -4.302 1.00 80.25 182 LEU A O 1
ATOM 1445 N N . VAL A 1 183 ? 7.399 13.781 -5.414 1.00 82.25 183 VAL A N 1
ATOM 1446 C CA . VAL A 1 183 ? 7.980 14.937 -4.703 1.00 82.25 183 VAL A CA 1
ATOM 1447 C C . VAL A 1 183 ? 7.088 16.173 -4.844 1.00 82.25 183 VAL A C 1
ATOM 1449 O O . VAL A 1 183 ? 6.823 16.868 -3.868 1.00 82.25 183 VAL A O 1
ATOM 1452 N N . ARG A 1 184 ? 6.574 16.446 -6.051 1.00 79.75 184 ARG A N 1
ATOM 1453 C CA . ARG A 1 184 ? 5.630 17.555 -6.278 1.00 79.75 184 ARG A CA 1
ATOM 1454 C C . ARG A 1 184 ? 4.271 17.309 -5.629 1.00 79.75 184 ARG A C 1
ATOM 1456 O O . ARG A 1 184 ? 3.594 18.271 -5.286 1.00 79.75 184 ARG A O 1
ATOM 1463 N N . TYR A 1 185 ? 3.854 16.051 -5.544 1.00 76.44 185 TYR A N 1
ATOM 1464 C CA . TYR A 1 185 ? 2.583 15.634 -4.972 1.00 76.44 185 TYR A CA 1
ATOM 1465 C C . TYR A 1 185 ? 2.611 15.706 -3.446 1.00 76.44 185 TYR A C 1
ATOM 1467 O O . TYR A 1 185 ? 1.653 16.177 -2.857 1.00 76.44 185 TYR A O 1
ATOM 1475 N N . THR A 1 186 ? 3.702 15.296 -2.806 1.00 79.00 186 THR A N 1
ATOM 1476 C CA . THR A 1 186 ? 3.835 15.244 -1.343 1.00 79.00 186 THR A CA 1
ATOM 1477 C C . THR A 1 186 ? 4.460 16.505 -0.756 1.00 79.00 186 THR A C 1
ATOM 1479 O O . THR A 1 186 ? 4.373 16.726 0.445 1.00 79.00 186 THR A O 1
ATOM 1482 N N . GLY A 1 187 ? 5.124 17.325 -1.577 1.00 82.69 187 GLY A N 1
ATOM 1483 C CA . GLY A 1 187 ? 5.936 18.445 -1.101 1.00 82.69 187 GLY A CA 1
ATOM 1484 C C . GLY A 1 187 ? 7.202 18.008 -0.355 1.00 82.69 187 GLY A C 1
ATOM 1485 O O . GLY A 1 187 ? 7.901 18.857 0.191 1.00 82.69 187 GLY A O 1
ATOM 1486 N N . ASN A 1 188 ? 7.516 16.707 -0.330 1.00 82.44 188 ASN A N 1
ATOM 1487 C CA . ASN A 1 188 ? 8.653 16.158 0.396 1.00 82.44 188 ASN A CA 1
ATOM 1488 C C . ASN A 1 188 ? 9.837 15.900 -0.562 1.00 82.44 188 ASN A C 1
ATOM 1490 O O . ASN A 1 188 ? 9.778 14.961 -1.361 1.00 82.44 188 ASN A O 1
ATOM 1494 N N . PRO A 1 189 ? 10.937 16.678 -0.490 1.00 81.88 189 PRO A N 1
ATOM 1495 C CA . PRO A 1 189 ? 12.119 16.457 -1.330 1.00 81.88 189 PRO A CA 1
ATOM 1496 C C . PRO A 1 189 ? 12.870 15.160 -0.985 1.00 81.88 189 PRO A C 1
ATOM 1498 O O . PRO A 1 189 ? 13.605 14.634 -1.822 1.00 81.88 189 PRO A O 1
ATOM 1501 N N . HIS A 1 190 ? 12.656 14.621 0.217 1.00 81.38 190 HIS A N 1
ATOM 1502 C CA . HIS A 1 190 ? 13.228 13.368 0.712 1.00 81.38 190 HIS A CA 1
ATOM 1503 C C . HIS A 1 190 ? 12.303 12.167 0.483 1.00 81.38 190 HIS A C 1
ATOM 1505 O O . HIS A 1 190 ? 12.425 11.155 1.165 1.00 81.38 190 HIS A O 1
ATOM 1511 N N . PHE A 1 191 ? 11.358 12.262 -0.456 1.00 80.50 191 PHE A N 1
ATOM 1512 C CA . PHE A 1 191 ? 10.472 11.148 -0.769 1.00 80.50 191 PHE A CA 1
ATOM 1513 C C . PHE A 1 191 ? 11.267 9.900 -1.190 1.00 80.50 191 PHE A C 1
ATOM 1515 O O . PHE A 1 191 ? 12.052 9.945 -2.146 1.00 80.50 191 PHE A O 1
ATOM 1522 N N . HIS A 1 192 ? 11.018 8.786 -0.502 1.00 81.94 192 HIS A N 1
ATOM 1523 C CA . HIS A 1 192 ? 11.639 7.494 -0.768 1.00 81.94 192 HIS A CA 1
ATOM 1524 C C . HIS A 1 192 ? 10.727 6.632 -1.649 1.00 81.94 192 HIS A C 1
ATOM 1526 O O . HIS A 1 192 ? 9.601 6.296 -1.276 1.00 81.94 192 HIS A O 1
ATOM 1532 N N . LEU A 1 193 ? 11.228 6.283 -2.834 1.00 81.44 193 LEU A N 1
ATOM 1533 C CA . LEU A 1 193 ? 10.591 5.351 -3.759 1.00 81.44 193 LEU A CA 1
ATOM 1534 C C . LEU A 1 193 ? 11.420 4.067 -3.777 1.00 81.44 193 LEU A C 1
ATOM 1536 O O . LEU A 1 193 ? 12.498 4.048 -4.371 1.00 81.44 193 LEU A O 1
ATOM 1540 N N . ASP A 1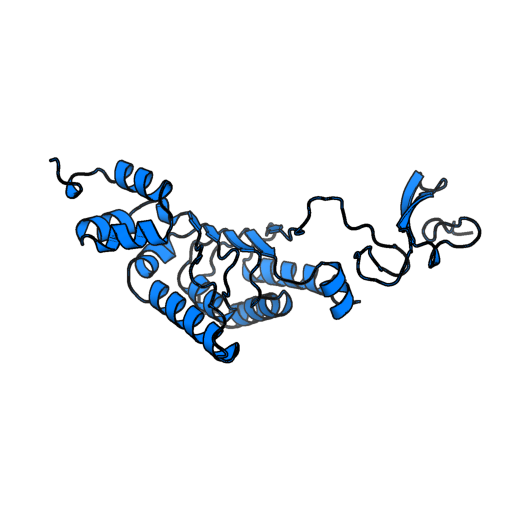 194 ? 10.907 3.021 -3.135 1.00 76.12 194 ASP A N 1
ATOM 1541 C CA . ASP A 1 194 ? 11.543 1.706 -3.135 1.00 76.12 194 ASP A CA 1
ATOM 1542 C C . ASP A 1 194 ? 10.923 0.857 -4.245 1.00 76.12 194 ASP A C 1
ATOM 1544 O O . ASP A 1 194 ? 9.729 0.537 -4.217 1.00 76.12 194 ASP A O 1
ATOM 1548 N N . ILE A 1 195 ? 11.750 0.480 -5.217 1.00 71.50 195 ILE A N 1
ATOM 1549 C CA . ILE A 1 195 ? 11.387 -0.459 -6.279 1.00 71.50 195 ILE A CA 1
ATOM 1550 C C . ILE A 1 195 ? 12.166 -1.727 -6.012 1.00 71.50 195 ILE A C 1
ATOM 1552 O O . ILE A 1 195 ? 13.379 -1.783 -6.205 1.00 71.50 195 ILE A O 1
ATOM 1556 N N . LEU A 1 196 ? 11.463 -2.719 -5.487 1.00 67.62 196 LEU A N 1
ATOM 1557 C CA . LEU A 1 196 ? 12.057 -3.999 -5.133 1.00 67.62 196 LEU A CA 1
ATOM 1558 C C . LEU A 1 196 ? 12.126 -4.881 -6.387 1.00 67.62 196 LEU A C 1
ATOM 1560 O O . LEU A 1 196 ? 11.266 -4.781 -7.253 1.00 67.62 196 LEU A O 1
ATOM 1564 N N . SER A 1 197 ? 13.144 -5.730 -6.520 1.00 57.81 197 SER A N 1
ATOM 1565 C CA . SER A 1 197 ? 13.155 -6.809 -7.516 1.00 57.81 197 SER A CA 1
ATOM 1566 C C . SER A 1 197 ? 12.709 -8.111 -6.849 1.00 57.81 197 SER A C 1
ATOM 1568 O O . SER A 1 197 ? 13.102 -8.381 -5.717 1.00 57.81 197 SER A O 1
ATOM 1570 N N . GLU A 1 198 ? 11.917 -8.934 -7.547 1.00 49.81 198 GLU A N 1
ATOM 1571 C CA . GLU A 1 198 ? 11.371 -10.211 -7.032 1.00 49.81 198 GLU A CA 1
ATOM 1572 C C . GLU A 1 198 ? 12.447 -11.193 -6.557 1.00 49.81 198 GLU A C 1
ATOM 1574 O O . GLU A 1 198 ? 12.215 -12.062 -5.720 1.00 49.81 198 GLU A O 1
ATOM 1579 N N . HIS A 1 199 ? 13.657 -11.025 -7.080 1.00 49.59 199 HIS A N 1
ATOM 1580 C CA . HIS A 1 199 ? 14.792 -11.865 -6.787 1.00 49.59 199 HIS A CA 1
ATOM 1581 C C . HIS A 1 199 ? 15.938 -11.030 -6.219 1.00 49.59 199 HIS A C 1
ATOM 1583 O O . HIS A 1 199 ? 16.534 -10.203 -6.905 1.00 49.59 199 HIS A O 1
ATOM 1589 N N . GLN A 1 200 ? 16.275 -11.303 -4.956 1.00 43.62 200 GLN A N 1
ATOM 1590 C CA . GLN A 1 200 ? 17.613 -11.076 -4.406 1.00 43.62 200 GLN A CA 1
ATOM 1591 C C . GLN A 1 200 ? 18.613 -12.164 -4.856 1.00 43.62 200 GLN A C 1
ATOM 1593 O O . GLN A 1 200 ? 19.743 -12.197 -4.375 1.00 43.62 200 GLN A O 1
ATOM 1598 N N . SER A 1 201 ? 18.254 -13.056 -5.788 1.00 43.22 201 SER A N 1
ATOM 1599 C CA . SER A 1 201 ? 19.216 -13.939 -6.453 1.00 43.22 201 SER A CA 1
ATOM 1600 C C . SER A 1 201 ? 19.909 -13.187 -7.585 1.00 43.22 201 SER A C 1
ATOM 1602 O O . SER A 1 201 ? 19.542 -13.307 -8.747 1.00 43.22 201 SER A O 1
ATOM 1604 N N . SER A 1 202 ? 20.928 -12.422 -7.186 1.00 48.56 202 SER A N 1
ATOM 1605 C CA . SER A 1 202 ? 21.872 -11.698 -8.043 1.00 48.56 202 SER A CA 1
ATOM 1606 C C . SER A 1 202 ? 21.258 -10.518 -8.820 1.00 48.56 202 SER A C 1
ATOM 1608 O O . SER A 1 202 ? 20.174 -10.633 -9.386 1.00 48.56 202 SER A O 1
ATOM 1610 N N . PRO A 1 203 ? 21.938 -9.356 -8.883 1.00 51.00 203 PRO A N 1
ATOM 1611 C CA . PRO A 1 203 ? 21.491 -8.263 -9.740 1.00 51.00 203 PRO A CA 1
ATOM 1612 C C . PRO A 1 203 ? 21.376 -8.782 -11.175 1.00 51.00 203 PRO A C 1
ATOM 1614 O O . PRO A 1 203 ? 22.281 -9.468 -11.659 1.00 51.00 203 PRO A O 1
ATOM 1617 N N . ALA A 1 204 ? 20.267 -8.476 -11.850 1.00 52.53 204 ALA A N 1
ATOM 1618 C CA . ALA A 1 204 ? 20.125 -8.793 -13.261 1.00 52.53 204 ALA A CA 1
ATOM 1619 C C . ALA A 1 204 ? 21.319 -8.178 -14.012 1.00 52.53 204 ALA A C 1
ATOM 1621 O O . ALA A 1 204 ? 21.541 -6.967 -13.986 1.00 52.53 204 ALA A O 1
ATOM 1622 N N . LEU A 1 205 ? 22.149 -9.034 -14.611 1.00 56.75 205 LEU A N 1
ATOM 1623 C CA . LEU A 1 205 ? 23.265 -8.591 -15.435 1.00 56.75 205 LEU A CA 1
ATOM 1624 C C . LEU A 1 205 ? 22.678 -8.188 -16.787 1.00 56.75 205 LEU A C 1
ATOM 1626 O O . LEU A 1 205 ? 22.023 -9.002 -17.442 1.00 56.75 205 LEU A O 1
ATOM 1630 N N . TYR A 1 206 ? 22.905 -6.939 -17.184 1.00 59.97 206 TYR A N 1
ATOM 1631 C CA . TYR A 1 206 ? 22.508 -6.396 -18.480 1.00 59.97 206 TYR A CA 1
ATOM 1632 C C . TYR A 1 206 ? 23.750 -6.068 -19.293 1.00 59.97 206 TYR A C 1
ATOM 1634 O O . TYR A 1 206 ? 24.745 -5.595 -18.742 1.00 59.97 206 TYR A O 1
ATOM 1642 N N . CYS A 1 207 ? 23.692 -6.294 -20.601 1.00 60.09 207 CYS A N 1
ATOM 1643 C CA . CYS A 1 207 ? 24.704 -5.780 -21.499 1.00 60.09 207 CYS A CA 1
ATOM 1644 C C . CYS A 1 207 ? 24.588 -4.259 -21.557 1.00 60.09 207 CYS A C 1
ATOM 1646 O O . CYS A 1 207 ? 23.542 -3.719 -21.916 1.00 60.09 207 CYS A O 1
ATOM 1648 N N . ARG A 1 208 ? 25.683 -3.561 -21.255 1.00 62.28 208 ARG A N 1
ATOM 1649 C CA . ARG A 1 208 ? 25.738 -2.096 -21.321 1.00 62.28 208 ARG A CA 1
ATOM 1650 C C . ARG A 1 208 ? 25.403 -1.535 -22.710 1.00 62.28 208 ARG A C 1
ATOM 1652 O O . ARG A 1 208 ? 24.833 -0.455 -22.792 1.00 62.28 208 ARG A O 1
ATOM 1659 N N . ASN A 1 209 ? 25.771 -2.246 -23.776 1.00 59.31 209 ASN A N 1
ATOM 1660 C CA . ASN A 1 209 ? 25.716 -1.719 -25.138 1.00 59.31 209 ASN A CA 1
ATOM 1661 C C . ASN A 1 209 ? 24.321 -1.850 -25.770 1.00 59.31 209 ASN A C 1
ATOM 1663 O O . ASN A 1 209 ? 23.792 -0.878 -26.295 1.00 59.31 209 ASN A O 1
ATOM 1667 N N . CYS A 1 210 ? 23.695 -3.028 -25.681 1.00 63.25 210 CYS A N 1
ATOM 1668 C CA . CYS A 1 210 ? 22.349 -3.243 -26.227 1.00 63.25 210 CYS A CA 1
ATOM 1669 C C . CYS A 1 210 ? 21.225 -3.102 -25.188 1.00 63.25 210 CYS A C 1
ATOM 1671 O O . CYS A 1 210 ? 20.056 -3.039 -25.555 1.00 63.25 210 CYS A O 1
ATOM 1673 N N . GLY A 1 211 ? 21.547 -3.061 -23.890 1.00 57.06 211 GLY A N 1
ATOM 1674 C CA . GLY A 1 211 ? 20.557 -3.014 -22.812 1.00 57.06 211 GLY A CA 1
ATOM 1675 C C . GLY A 1 211 ? 19.837 -4.342 -22.550 1.00 57.06 211 GLY A C 1
ATOM 1676 O O . GLY A 1 211 ? 18.982 -4.398 -21.664 1.00 57.06 211 GLY A O 1
ATOM 1677 N N . GLU A 1 212 ? 20.175 -5.412 -23.276 1.00 61.97 212 GLU A N 1
ATOM 1678 C CA . GLU A 1 212 ? 19.569 -6.731 -23.093 1.00 61.97 212 GLU A CA 1
ATOM 1679 C C . GLU A 1 212 ? 20.098 -7.406 -21.822 1.00 61.97 212 GLU A C 1
ATOM 1681 O O . GLU A 1 212 ? 21.303 -7.443 -21.566 1.00 61.97 212 GLU A O 1
ATOM 1686 N N . GLY A 1 213 ? 19.186 -7.918 -20.995 1.00 52.34 213 GLY A N 1
ATOM 1687 C CA . GLY A 1 213 ? 19.496 -8.636 -19.758 1.00 52.34 213 GLY A CA 1
ATOM 1688 C C . GLY A 1 213 ? 19.273 -10.131 -19.885 1.00 52.34 213 GLY A C 1
ATOM 1689 O O . GLY A 1 213 ? 18.491 -10.578 -20.723 1.00 52.34 213 GLY A O 1
ATOM 1690 N N . ARG A 1 214 ? 19.916 -10.915 -19.009 1.00 51.84 214 ARG A N 1
ATOM 1691 C CA . ARG A 1 214 ? 19.559 -12.331 -18.843 1.00 51.84 214 ARG A CA 1
ATOM 1692 C C . ARG A 1 214 ? 18.132 -12.432 -18.293 1.00 51.84 214 ARG A C 1
ATOM 1694 O O . ARG A 1 214 ? 17.905 -12.202 -17.111 1.00 51.84 214 ARG A O 1
ATOM 1701 N N . CYS A 1 215 ? 17.193 -12.845 -19.133 1.00 38.31 215 CYS A N 1
ATOM 1702 C CA . CYS A 1 215 ? 16.017 -13.592 -18.704 1.00 38.31 215 CYS A CA 1
ATOM 1703 C C . CYS A 1 215 ? 16.153 -14.987 -19.323 1.00 38.31 215 CYS A C 1
ATOM 1705 O O . CYS A 1 215 ? 16.515 -15.088 -20.494 1.00 38.31 215 CYS A O 1
ATOM 1707 N N . GLN A 1 216 ? 15.912 -16.046 -18.545 1.00 40.53 216 GLN A N 1
ATOM 1708 C CA . GLN A 1 216 ? 16.058 -17.460 -18.940 1.00 40.53 216 GLN A CA 1
ATOM 1709 C C . GLN A 1 216 ? 15.289 -17.864 -20.217 1.00 40.53 216 GLN A C 1
ATOM 1711 O O . GLN A 1 216 ? 15.477 -18.973 -20.703 1.00 40.53 216 GLN A O 1
ATOM 1716 N N . GLU A 1 217 ? 14.469 -16.977 -20.782 1.00 39.03 217 GLU A N 1
ATOM 1717 C CA . GLU A 1 217 ? 13.585 -17.248 -21.917 1.00 39.03 217 GLU A CA 1
ATOM 1718 C C . GLU A 1 217 ? 13.973 -16.523 -23.219 1.00 39.03 217 GLU A C 1
ATOM 1720 O O . GLU A 1 217 ? 13.350 -16.742 -24.257 1.00 39.03 217 GLU A O 1
ATOM 1725 N N . CYS A 1 218 ? 15.015 -15.686 -23.226 1.00 35.44 218 CYS A N 1
ATOM 1726 C CA . CYS A 1 218 ? 15.507 -15.085 -24.468 1.00 35.44 218 CYS A CA 1
ATOM 1727 C C . CYS A 1 218 ? 16.492 -16.046 -25.153 1.00 35.44 218 CYS A C 1
ATOM 1729 O O . CYS A 1 218 ? 17.606 -16.215 -24.671 1.00 35.44 218 CYS A O 1
ATOM 1731 N N . TYR A 1 219 ? 16.047 -16.679 -26.245 1.00 41.81 219 TYR A N 1
ATOM 1732 C CA . TYR A 1 219 ? 16.830 -17.353 -27.297 1.00 41.81 219 TYR A CA 1
ATOM 1733 C C . TYR A 1 219 ? 18.231 -17.873 -26.903 1.00 41.81 219 TYR A C 1
ATOM 1735 O O . TYR A 1 219 ? 19.197 -17.122 -26.824 1.00 41.81 219 TYR A O 1
ATOM 1743 N N . ALA A 1 220 ? 18.320 -19.195 -26.726 1.00 40.75 220 ALA A N 1
ATOM 1744 C CA . ALA A 1 220 ? 19.522 -20.035 -26.744 1.00 40.75 220 ALA A CA 1
ATOM 1745 C C . ALA A 1 220 ? 20.899 -19.321 -26.659 1.00 40.75 220 ALA A C 1
ATOM 1747 O O . ALA A 1 220 ? 21.553 -19.078 -27.669 1.00 40.75 220 ALA A O 1
ATOM 1748 N N . GLY A 1 221 ? 21.404 -19.131 -25.434 1.00 51.31 221 GLY A N 1
ATOM 1749 C CA . GLY A 1 221 ? 22.824 -19.401 -25.161 1.00 51.31 221 GLY A CA 1
ATOM 1750 C C . GLY A 1 221 ? 23.789 -18.234 -24.939 1.00 51.31 221 GLY A C 1
ATOM 1751 O O . GLY A 1 221 ? 24.974 -18.503 -24.753 1.00 51.31 221 GLY A O 1
ATOM 1752 N N . TYR A 1 222 ? 23.358 -16.974 -24.898 1.00 58.81 222 TYR A N 1
ATOM 1753 C CA . TYR A 1 222 ? 24.315 -15.870 -24.722 1.00 58.81 222 TYR A CA 1
ATOM 1754 C C . TYR A 1 222 ? 24.659 -15.599 -23.256 1.00 58.81 222 TYR A C 1
ATOM 1756 O O . TYR A 1 222 ? 23.792 -15.394 -22.401 1.00 58.81 222 TYR A O 1
ATOM 1764 N N . SER A 1 223 ? 25.958 -15.572 -22.956 1.00 64.56 223 SER A N 1
ATOM 1765 C CA . SER A 1 223 ? 26.464 -15.316 -21.616 1.00 64.56 223 SER A CA 1
ATOM 1766 C C . SER A 1 223 ? 26.842 -13.844 -21.469 1.00 64.56 223 SER A C 1
ATOM 1768 O O . SER A 1 223 ? 27.761 -13.353 -22.105 1.00 64.56 223 SER A O 1
ATOM 1770 N N . ILE A 1 224 ? 26.146 -13.111 -20.597 1.00 65.12 224 ILE A N 1
ATOM 1771 C CA . ILE A 1 224 ? 26.674 -11.825 -20.115 1.00 65.12 224 ILE A CA 1
ATOM 1772 C C . ILE A 1 224 ? 27.815 -12.143 -19.155 1.00 65.12 224 ILE A C 1
ATOM 1774 O O . ILE A 1 224 ? 27.597 -12.893 -18.194 1.00 65.12 224 ILE A O 1
ATOM 1778 N N . ARG A 1 225 ? 29.008 -11.615 -19.435 1.00 76.12 225 ARG A N 1
ATOM 1779 C CA . ARG A 1 225 ? 30.204 -11.796 -18.607 1.00 76.12 225 ARG A CA 1
ATOM 1780 C C . ARG A 1 225 ? 30.736 -10.434 -18.159 1.00 76.12 225 ARG A C 1
ATOM 1782 O O . ARG A 1 225 ? 30.666 -9.480 -18.937 1.00 76.12 225 ARG A O 1
ATOM 1789 N N . PRO A 1 226 ? 31.264 -10.333 -16.930 1.00 76.56 226 PRO A N 1
ATOM 1790 C CA . PRO A 1 226 ? 32.016 -9.161 -16.523 1.00 76.56 226 PRO A CA 1
ATOM 1791 C C . PRO A 1 226 ? 33.337 -9.118 -17.306 1.00 76.56 226 PRO A C 1
ATOM 1793 O O . PRO A 1 226 ? 34.104 -10.080 -17.294 1.00 76.56 226 PRO A O 1
ATOM 1796 N N . ILE A 1 227 ? 33.599 -8.009 -17.988 1.00 76.62 227 ILE A N 1
ATOM 1797 C CA . ILE A 1 227 ? 34.855 -7.707 -18.675 1.00 76.62 227 ILE A CA 1
ATOM 1798 C C . ILE A 1 227 ? 35.557 -6.612 -17.877 1.00 76.62 227 ILE A C 1
ATOM 1800 O O . ILE A 1 227 ? 34.970 -5.568 -17.595 1.00 76.62 227 ILE A O 1
ATOM 1804 N N . TRP A 1 228 ? 36.801 -6.866 -17.481 1.00 77.94 228 TRP A N 1
ATOM 1805 C CA . TRP A 1 228 ? 37.639 -5.884 -16.802 1.00 77.94 228 TRP A CA 1
ATOM 1806 C C . TRP A 1 228 ? 38.213 -4.882 -17.809 1.00 77.94 228 TRP A C 1
ATOM 1808 O O . TRP A 1 228 ? 38.697 -5.276 -18.870 1.00 77.94 228 TRP A O 1
ATOM 1818 N N . CYS A 1 229 ? 38.172 -3.593 -17.479 1.00 71.31 229 CYS A N 1
ATOM 1819 C CA . CYS A 1 229 ? 38.821 -2.541 -18.253 1.00 71.31 229 CYS A CA 1
ATOM 1820 C C . CYS A 1 229 ? 40.095 -2.065 -17.547 1.00 71.31 229 CYS A C 1
ATOM 1822 O O . CYS A 1 229 ? 40.025 -1.433 -16.493 1.00 71.31 229 CYS A O 1
ATOM 1824 N N . ASP A 1 230 ? 41.254 -2.271 -18.174 1.00 70.62 230 ASP A N 1
ATOM 1825 C CA . ASP A 1 230 ? 42.547 -1.850 -17.615 1.00 70.62 230 ASP A CA 1
ATOM 1826 C C . ASP A 1 230 ? 42.717 -0.327 -17.540 1.00 70.62 230 ASP A C 1
ATOM 1828 O O . ASP A 1 230 ? 43.489 0.176 -16.727 1.00 70.62 230 ASP A O 1
ATOM 1832 N N . THR A 1 231 ? 41.988 0.431 -18.368 1.00 69.94 231 THR A N 1
ATOM 1833 C CA . THR A 1 231 ? 42.117 1.897 -18.402 1.00 69.94 231 THR A CA 1
ATOM 1834 C C . THR A 1 231 ? 41.376 2.576 -17.253 1.00 69.94 231 THR A C 1
ATOM 1836 O O . THR A 1 231 ? 41.901 3.522 -16.674 1.00 69.94 231 THR A O 1
ATOM 1839 N N . CYS A 1 232 ? 40.164 2.123 -16.918 1.00 77.00 232 CYS A N 1
ATOM 1840 C CA . CYS A 1 232 ? 39.370 2.706 -15.828 1.00 77.00 232 CYS A CA 1
ATOM 1841 C C . CYS A 1 232 ? 39.332 1.850 -14.555 1.00 77.00 232 CYS A C 1
ATOM 1843 O O . CYS A 1 232 ? 38.703 2.264 -13.586 1.00 77.00 232 CYS A O 1
ATOM 1845 N N . GLN A 1 233 ? 39.990 0.685 -14.553 1.00 78.00 233 GLN A N 1
ATOM 1846 C CA . GLN A 1 233 ? 40.009 -0.269 -13.439 1.00 78.00 233 GLN A CA 1
ATOM 1847 C C . GLN A 1 233 ? 38.602 -0.629 -12.925 1.00 78.00 233 GLN A C 1
ATOM 1849 O O . GLN A 1 233 ? 38.350 -0.648 -11.720 1.00 78.00 233 GLN A O 1
ATOM 1854 N N . ALA A 1 234 ? 37.669 -0.896 -13.844 1.00 72.62 234 ALA A N 1
ATOM 1855 C CA . ALA A 1 234 ? 36.289 -1.255 -13.520 1.00 72.62 234 ALA A CA 1
ATOM 1856 C C . ALA A 1 234 ? 35.796 -2.457 -14.342 1.00 72.62 234 ALA A C 1
ATOM 1858 O O . ALA A 1 234 ? 36.273 -2.704 -15.451 1.00 72.62 234 ALA A O 1
ATOM 1859 N N . TYR A 1 235 ? 34.822 -3.192 -13.795 1.00 76.38 235 TYR A N 1
ATOM 1860 C CA . TYR A 1 235 ? 34.123 -4.273 -14.497 1.00 76.38 235 TYR A CA 1
ATOM 1861 C C . TYR A 1 235 ? 32.896 -3.749 -15.242 1.00 76.38 235 TYR A C 1
ATOM 1863 O O . TYR A 1 235 ? 32.091 -3.009 -14.676 1.00 76.38 235 TYR A O 1
ATOM 1871 N N . GLU A 1 236 ? 32.695 -4.227 -16.468 1.00 73.38 236 GLU A N 1
ATOM 1872 C CA . GLU A 1 236 ? 31.481 -3.986 -17.245 1.00 73.38 236 GLU A CA 1
ATOM 1873 C C . GLU A 1 236 ? 30.816 -5.286 -17.666 1.00 73.38 236 GLU A C 1
ATOM 1875 O O . GLU A 1 236 ? 31.474 -6.238 -18.071 1.00 73.38 236 GLU A O 1
ATOM 1880 N N . ASN A 1 237 ? 29.489 -5.315 -17.627 1.00 75.81 237 ASN A N 1
ATOM 1881 C CA . ASN A 1 237 ? 28.725 -6.450 -18.121 1.00 75.81 237 ASN A CA 1
ATOM 1882 C C . ASN A 1 237 ? 28.433 -6.250 -19.612 1.00 75.81 237 ASN A C 1
ATOM 1884 O O . ASN A 1 237 ? 27.702 -5.333 -19.997 1.00 75.81 237 ASN A O 1
ATOM 1888 N N . ILE A 1 238 ? 29.006 -7.103 -20.459 1.00 69.69 238 ILE A N 1
ATOM 1889 C CA . ILE A 1 238 ? 28.819 -7.069 -21.915 1.00 69.69 238 ILE A CA 1
ATOM 1890 C C . ILE A 1 238 ? 28.354 -8.463 -22.368 1.00 69.69 238 ILE A C 1
ATOM 1892 O O . ILE A 1 238 ? 28.809 -9.473 -21.829 1.00 69.69 238 ILE A O 1
ATOM 1896 N N . CYS A 1 239 ? 27.384 -8.537 -23.289 1.00 76.12 239 CYS A N 1
ATOM 1897 C CA . CYS A 1 239 ? 26.990 -9.811 -23.898 1.00 76.12 239 CYS A CA 1
ATOM 1898 C C . CYS A 1 239 ? 27.960 -10.178 -25.022 1.00 76.12 239 CYS A C 1
ATOM 1900 O O . CYS A 1 239 ? 28.536 -9.290 -25.644 1.00 76.12 239 CYS A O 1
ATOM 1902 N N . ASP A 1 240 ? 28.084 -11.472 -25.318 1.00 73.81 240 ASP A N 1
ATOM 1903 C CA . ASP A 1 240 ? 29.021 -12.007 -26.317 1.00 73.81 240 ASP A CA 1
ATOM 1904 C C . ASP A 1 240 ? 28.908 -11.332 -27.710 1.00 73.81 240 ASP A C 1
ATOM 1906 O O . ASP A 1 240 ? 29.904 -11.213 -28.415 1.00 73.81 240 ASP A O 1
ATOM 1910 N N . HIS A 1 241 ? 27.732 -10.802 -28.078 1.00 71.44 241 HIS A N 1
ATOM 1911 C CA . HIS A 1 241 ? 27.507 -10.046 -29.328 1.00 71.44 241 HIS A CA 1
ATOM 1912 C C . HIS A 1 241 ? 27.975 -8.590 -29.302 1.00 71.44 241 HIS A C 1
ATOM 1914 O O . HIS A 1 241 ? 28.233 -7.997 -30.344 1.00 71.44 241 HIS A O 1
ATOM 1920 N N . CYS A 1 242 ? 28.047 -7.988 -28.120 1.00 67.94 242 CYS A N 1
ATOM 1921 C CA . CYS A 1 242 ? 28.447 -6.596 -27.947 1.00 67.94 242 CYS A CA 1
ATOM 1922 C C . CYS A 1 242 ? 29.913 -6.452 -27.544 1.00 67.94 242 CYS A C 1
ATOM 1924 O O . CYS A 1 242 ? 30.343 -5.329 -27.287 1.00 67.94 242 CYS A O 1
ATOM 1926 N N . VAL A 1 243 ? 30.663 -7.555 -27.448 1.00 69.00 243 VAL A N 1
ATOM 1927 C CA . VAL A 1 243 ? 32.102 -7.516 -27.185 1.00 69.00 243 VAL A CA 1
ATOM 1928 C C . VAL A 1 243 ? 32.788 -6.962 -28.435 1.00 69.00 243 VAL A C 1
ATOM 1930 O O . VAL A 1 243 ? 32.797 -7.638 -29.465 1.00 69.00 243 VAL A O 1
ATOM 1933 N N . PRO A 1 244 ? 33.357 -5.744 -28.394 1.00 59.81 244 PRO A N 1
ATOM 1934 C CA . PRO A 1 244 ? 34.086 -5.237 -29.540 1.00 59.81 244 PRO A CA 1
ATOM 1935 C C . PRO A 1 244 ? 35.358 -6.081 -29.740 1.00 59.81 244 PRO A C 1
ATOM 1937 O O . PRO A 1 244 ? 36.081 -6.342 -28.769 1.00 59.81 244 PRO A O 1
ATOM 1940 N N . PRO A 1 245 ? 35.685 -6.500 -30.971 1.00 59.22 245 PRO A N 1
ATOM 1941 C CA . PRO A 1 245 ? 37.027 -6.983 -31.262 1.00 59.22 245 PRO A CA 1
ATOM 1942 C C . PRO A 1 245 ? 38.024 -5.814 -31.150 1.00 59.22 245 PRO A C 1
ATOM 1944 O O . PRO A 1 245 ? 37.685 -4.682 -31.489 1.00 59.22 245 PRO A O 1
ATOM 1947 N N . PRO A 1 246 ? 39.290 -6.083 -30.811 1.00 55.22 246 PRO A N 1
ATOM 1948 C CA . PRO A 1 246 ? 39.788 -6.202 -29.442 1.00 55.22 246 PRO A CA 1
ATOM 1949 C C . PRO A 1 246 ? 39.634 -4.922 -28.579 1.00 55.22 246 PRO A C 1
ATOM 1951 O O . PRO A 1 246 ? 40.068 -3.836 -28.951 1.00 55.22 246 PRO A O 1
ATOM 1954 N N . VAL A 1 247 ? 39.059 -5.122 -27.385 1.00 55.69 247 VAL A N 1
ATOM 1955 C CA . VAL A 1 247 ? 39.141 -4.364 -26.111 1.00 55.69 247 VAL A CA 1
ATOM 1956 C C . VAL A 1 247 ? 39.409 -2.855 -26.208 1.00 55.69 247 VAL A C 1
ATOM 1958 O O . VAL A 1 247 ? 40.413 -2.343 -25.715 1.00 55.69 247 VAL A O 1
ATOM 1961 N N . GLN A 1 248 ? 38.452 -2.105 -26.748 1.00 55.56 248 GLN A N 1
ATOM 1962 C CA . GLN A 1 248 ? 38.319 -0.690 -26.406 1.00 55.56 248 GLN A CA 1
ATOM 1963 C C . GLN A 1 248 ? 37.024 -0.484 -25.632 1.00 55.56 248 GLN A C 1
ATOM 1965 O O . GLN A 1 248 ? 35.919 -0.697 -26.124 1.00 55.56 248 GLN A O 1
ATOM 1970 N N . HIS A 1 249 ? 37.179 -0.098 -24.372 1.00 59.09 249 HIS A N 1
ATOM 1971 C CA . HIS A 1 249 ? 36.076 0.322 -23.530 1.00 59.09 249 HIS A CA 1
ATOM 1972 C C . HIS A 1 249 ? 35.528 1.651 -24.072 1.00 59.09 249 HIS A C 1
ATOM 1974 O O . HIS A 1 249 ? 36.270 2.628 -24.164 1.00 59.09 249 HIS A O 1
ATOM 1980 N N . TYR A 1 250 ? 34.238 1.700 -24.425 1.00 55.59 250 TYR A N 1
ATOM 1981 C CA . TYR A 1 250 ? 33.612 2.859 -25.087 1.00 55.59 250 TYR A CA 1
ATOM 1982 C C . TYR A 1 250 ? 33.735 4.171 -24.288 1.00 55.59 250 TYR A C 1
ATOM 1984 O O . TYR A 1 250 ? 33.767 5.247 -24.876 1.00 55.59 250 TYR A O 1
ATOM 1992 N N . GLY A 1 251 ? 33.851 4.099 -22.956 1.00 57.56 251 GLY A N 1
ATOM 1993 C CA . GLY A 1 251 ? 34.089 5.264 -22.091 1.00 57.56 251 GLY A CA 1
ATOM 1994 C C . GLY A 1 251 ? 35.563 5.654 -21.911 1.00 57.56 251 GLY A C 1
ATOM 1995 O O . GLY A 1 251 ? 35.849 6.656 -21.267 1.00 57.56 251 GLY A O 1
ATOM 1996 N N . CYS A 1 252 ? 36.498 4.864 -22.442 1.00 60.44 252 CYS A N 1
ATOM 1997 C CA . CYS A 1 252 ? 37.943 5.098 -22.362 1.00 60.44 252 CYS A CA 1
ATOM 1998 C C . CYS A 1 252 ? 38.549 5.527 -23.699 1.00 60.44 252 CYS A C 1
ATOM 2000 O O . CYS A 1 252 ? 39.765 5.427 -23.873 1.00 60.44 252 CYS A O 1
ATOM 2002 N N . LEU A 1 253 ? 37.727 6.029 -24.625 1.00 56.88 253 LEU A N 1
ATOM 2003 C CA . LEU A 1 253 ? 38.219 6.799 -25.759 1.00 56.88 253 LEU A CA 1
ATOM 2004 C C . LEU A 1 253 ? 38.944 8.019 -25.189 1.00 56.88 253 LEU A C 1
ATOM 2006 O O . LEU A 1 253 ? 38.328 9.019 -24.824 1.00 56.88 253 LEU A O 1
ATOM 2010 N N . LYS A 1 254 ? 40.266 7.896 -25.040 1.00 51.09 254 LYS A N 1
ATOM 2011 C CA . LYS A 1 254 ? 41.133 9.041 -24.808 1.00 51.09 254 LYS A CA 1
ATOM 2012 C C . LYS A 1 254 ? 40.819 10.014 -25.933 1.00 51.09 254 LYS A C 1
ATOM 2014 O O . LYS A 1 254 ? 40.957 9.660 -27.098 1.00 51.09 254 LYS A O 1
ATOM 2019 N N . SER A 1 255 ? 40.355 11.199 -25.564 1.00 51.00 255 SER A N 1
ATOM 2020 C CA . SER A 1 255 ? 40.377 12.376 -26.418 1.00 51.00 255 SER A CA 1
ATOM 2021 C C . SER A 1 255 ? 41.819 12.569 -26.889 1.00 51.00 255 SER A C 1
ATOM 2023 O O . SER A 1 255 ? 42.646 13.091 -26.140 1.00 51.00 255 SER A O 1
ATOM 2025 N N . SER A 1 256 ? 42.134 12.012 -28.053 1.00 48.72 256 SER A N 1
ATOM 2026 C CA . SER A 1 256 ? 43.361 12.253 -28.806 1.00 48.72 256 SER A CA 1
ATOM 2027 C C . SER A 1 256 ? 43.228 13.544 -29.589 1.00 48.72 256 SER A C 1
ATOM 2029 O O . SER A 1 256 ? 42.151 13.702 -30.210 1.00 48.72 256 SER A O 1
#

InterPro domains:
  IPR001810 F-box domain [PF00646] (4-45)
  IPR032675 Leucine-rich repeat domain superfamily [G3DSA:3.80.10.10] (2-164)
  IPR036047 F-box-like domain superfamily [SSF81383] (3-50)

Organism: NCBI:txid1314790

Foldseek 3Di:
DDDPLPDDLVVLQVVLLVDAPVVLQVQLVVDVSSQVSSLVHLSQQAHEPDPVPPPPPCPPDDPVVSQVVVLVVLLCCCVDGSVVSSQCNHAEYEPALHQHALSSVVSSQQRNQAHAEYEAAQHARDDLVRLLVSLVVVVVVPPHNGHLHQEYEHHYDDFVQVCCVVQVVNVVVSVVSSLVSVCVSNVPPNRYYHYDGPDPPDDFQAAPPPRHTDDVPPDDDKDFDWDAAPQVRDTHTHIPVRQPPPDDDPVPPPPD

Radius of gyration: 23.87 Å; chains: 1; bounding box: 64×41×65 Å